Protein AF-A0AAV4JWG2-F1 (afdb_monomer)

Structure (mmCIF, N/CA/C/O backbone):
data_AF-A0AAV4JWG2-F1
#
_entry.id   AF-A0AAV4JWG2-F1
#
loop_
_atom_site.group_PDB
_atom_site.id
_atom_site.type_symbol
_atom_site.label_atom_id
_atom_site.label_alt_id
_atom_site.label_comp_id
_atom_site.label_asym_id
_atom_site.label_entity_id
_atom_site.label_seq_id
_atom_site.pdbx_PDB_ins_code
_atom_site.Cartn_x
_atom_site.Cartn_y
_atom_site.Cartn_z
_atom_site.occupancy
_atom_site.B_iso_or_equiv
_atom_site.auth_seq_id
_atom_site.auth_comp_id
_atom_site.auth_asym_id
_atom_site.auth_atom_id
_atom_site.pdbx_PDB_model_num
ATOM 1 N N . MET A 1 1 ? 23.195 -51.909 -29.582 1.00 34.22 1 MET A N 1
ATOM 2 C CA . MET A 1 1 ? 24.003 -50.667 -29.510 1.00 34.22 1 MET A CA 1
ATOM 3 C C . MET A 1 1 ? 23.540 -49.788 -30.660 1.00 34.22 1 MET A C 1
ATOM 5 O O . MET A 1 1 ? 23.553 -50.302 -31.762 1.00 34.22 1 MET A O 1
ATOM 9 N N . LEU A 1 2 ? 23.031 -48.562 -30.545 1.00 32.06 2 LEU A N 1
ATOM 10 C CA . LEU A 1 2 ? 22.889 -47.537 -29.497 1.00 32.06 2 LEU A CA 1
ATOM 11 C C . LEU A 1 2 ? 21.559 -46.805 -29.818 1.00 32.06 2 LEU A C 1
ATOM 13 O O . LEU A 1 2 ? 21.321 -46.490 -30.976 1.00 32.06 2 LEU A O 1
ATOM 17 N N . LEU A 1 3 ? 20.553 -46.784 -28.939 1.00 32.25 3 LEU A N 1
ATOM 18 C CA . LEU A 1 3 ? 20.173 -45.657 -28.063 1.00 32.25 3 LEU A CA 1
ATOM 19 C C . LEU A 1 3 ? 20.508 -44.247 -28.593 1.00 32.25 3 LEU A C 1
ATOM 21 O O . LEU A 1 3 ? 21.671 -43.867 -28.657 1.00 32.25 3 LEU A O 1
ATOM 25 N N . GLY A 1 4 ? 19.462 -43.459 -28.867 1.00 28.53 4 GLY A N 1
ATOM 26 C CA . GLY A 1 4 ? 19.529 -42.030 -29.183 1.00 28.53 4 GLY A CA 1
ATOM 27 C C . GLY A 1 4 ? 18.161 -41.370 -29.001 1.00 28.53 4 GLY A C 1
ATOM 28 O O . GLY A 1 4 ? 17.329 -41.370 -29.897 1.00 28.53 4 GLY A O 1
ATOM 29 N N . SER A 1 5 ? 17.936 -40.880 -27.789 1.00 30.58 5 SER A N 1
ATOM 30 C CA . SER A 1 5 ? 16.745 -40.240 -27.228 1.00 30.58 5 SER A CA 1
ATOM 31 C C . SER A 1 5 ? 16.234 -39.017 -28.002 1.00 30.58 5 SER A C 1
ATOM 33 O O . SER A 1 5 ? 16.961 -38.036 -28.155 1.00 30.58 5 SER A O 1
ATOM 35 N N 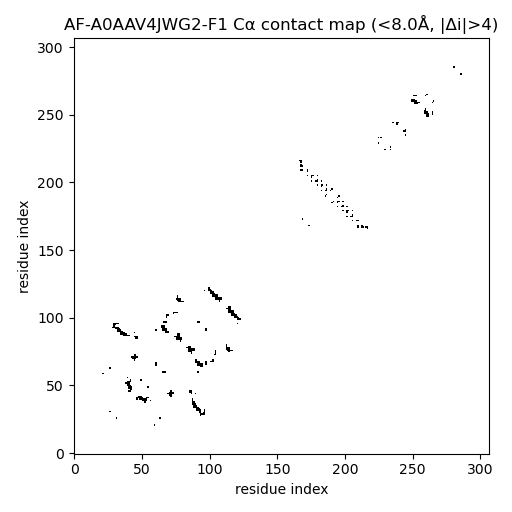. GLY A 1 6 ? 14.948 -39.024 -28.370 1.00 31.77 6 GLY A N 1
ATOM 36 C CA . GLY A 1 6 ? 14.203 -37.807 -28.693 1.00 31.77 6 GLY A CA 1
ATOM 37 C C . GLY A 1 6 ? 13.960 -36.994 -27.422 1.00 31.77 6 GLY A C 1
ATOM 38 O O . GLY A 1 6 ? 13.278 -37.454 -26.508 1.00 31.77 6 GLY A O 1
ATOM 39 N N . ALA A 1 7 ? 14.562 -35.810 -27.341 1.00 32.31 7 ALA A N 1
ATOM 40 C CA . ALA A 1 7 ? 14.311 -34.865 -26.262 1.00 32.31 7 ALA A CA 1
ATOM 41 C C . ALA A 1 7 ? 12.882 -34.300 -26.389 1.00 32.31 7 ALA A C 1
ATOM 43 O O . ALA A 1 7 ? 12.509 -33.865 -27.481 1.00 32.31 7 ALA A O 1
ATOM 44 N N . PRO A 1 8 ? 12.072 -34.277 -25.317 1.00 34.94 8 PRO A N 1
ATOM 45 C CA . PRO A 1 8 ? 10.790 -33.593 -25.352 1.00 34.94 8 PRO A CA 1
ATOM 46 C C . PRO A 1 8 ? 11.002 -32.074 -25.403 1.00 34.94 8 PRO A C 1
ATOM 48 O O . PRO A 1 8 ? 11.888 -31.519 -24.749 1.00 34.94 8 PRO A O 1
ATOM 51 N N . SER A 1 9 ? 10.160 -31.418 -26.199 1.00 34.81 9 SER A N 1
ATOM 52 C CA . SER A 1 9 ? 10.030 -29.966 -26.334 1.00 34.81 9 SER A CA 1
ATOM 53 C C . SER A 1 9 ? 9.951 -29.259 -24.972 1.00 34.81 9 SER A C 1
ATOM 55 O O . SER A 1 9 ? 9.323 -29.802 -24.057 1.00 34.81 9 SER A O 1
ATOM 57 N N . PRO A 1 10 ? 10.510 -28.041 -24.816 1.00 35.03 10 PRO A N 1
ATOM 58 C CA . PRO A 1 10 ? 10.518 -27.350 -23.536 1.00 35.03 10 PRO A CA 1
ATOM 59 C C . PRO A 1 10 ? 9.085 -27.049 -23.106 1.00 35.03 10 PRO A C 1
ATOM 61 O O . PRO A 1 10 ? 8.374 -26.272 -23.739 1.00 35.03 10 PRO A O 1
ATOM 64 N N . THR A 1 11 ? 8.676 -27.684 -22.016 1.00 34.44 11 THR A N 1
ATOM 65 C CA . THR A 1 11 ? 7.447 -27.403 -21.286 1.00 34.44 11 THR A CA 1
ATOM 66 C C . THR A 1 11 ? 7.386 -25.903 -21.004 1.00 34.44 11 THR A C 1
ATOM 68 O O . THR A 1 11 ? 8.255 -25.370 -20.308 1.00 34.44 11 THR A O 1
ATOM 71 N N . GLN A 1 12 ? 6.374 -25.217 -21.545 1.00 32.97 12 GLN A N 1
ATOM 72 C CA . GLN A 1 12 ? 5.994 -23.888 -21.080 1.00 32.97 12 GLN A CA 1
ATOM 73 C C . GLN A 1 12 ? 5.834 -23.979 -19.562 1.00 32.97 12 GLN A C 1
ATOM 75 O O . GLN A 1 12 ? 4.949 -24.664 -19.050 1.00 32.97 12 GLN A O 1
ATOM 80 N N . ARG A 1 13 ? 6.736 -23.327 -18.825 1.00 30.39 13 ARG A N 1
ATOM 81 C CA . ARG A 1 13 ? 6.524 -23.056 -17.408 1.00 30.39 13 ARG A CA 1
ATOM 82 C C . ARG A 1 13 ? 5.329 -22.116 -17.331 1.00 30.39 13 ARG A C 1
ATOM 84 O O . ARG A 1 13 ? 5.497 -20.906 -17.427 1.00 30.39 13 ARG A O 1
ATOM 91 N N . VAL A 1 14 ? 4.137 -22.681 -17.170 1.00 37.72 14 VAL A N 1
ATOM 92 C CA . VAL A 1 14 ? 2.979 -21.949 -16.668 1.00 37.72 14 VAL A CA 1
ATOM 93 C C . VAL A 1 14 ? 3.373 -21.520 -15.260 1.00 37.72 14 VAL A C 1
ATOM 95 O O . VAL A 1 14 ? 3.392 -22.327 -14.328 1.00 37.72 14 VAL A O 1
ATOM 98 N N . ALA A 1 15 ? 3.818 -20.270 -15.118 1.00 34.72 15 ALA A N 1
ATOM 99 C CA . ALA A 1 15 ? 3.872 -19.638 -13.814 1.00 34.72 15 ALA A CA 1
ATOM 100 C C . ALA A 1 15 ? 2.472 -19.798 -13.217 1.00 34.72 15 ALA A C 1
ATOM 102 O O . ALA A 1 15 ? 1.488 -19.509 -13.891 1.00 34.72 15 ALA A O 1
ATOM 103 N N . ALA A 1 16 ? 2.375 -20.345 -12.006 1.00 38.12 16 ALA A N 1
ATOM 104 C CA . ALA A 1 16 ? 1.096 -20.480 -11.329 1.00 38.12 16 ALA A CA 1
ATOM 105 C C . ALA A 1 16 ? 0.425 -19.098 -11.306 1.00 38.12 16 ALA A C 1
ATOM 107 O O . ALA A 1 16 ? 0.918 -18.197 -10.624 1.00 38.12 16 ALA A O 1
ATOM 108 N N . ASN A 1 17 ? -0.640 -18.926 -12.099 1.00 46.31 17 ASN A N 1
ATOM 109 C CA . ASN A 1 17 ? -1.412 -17.692 -12.162 1.00 46.31 17 ASN A CA 1
ATOM 110 C C . ASN A 1 17 ? -1.973 -17.445 -10.764 1.00 46.31 17 ASN A C 1
ATOM 112 O O . ASN A 1 17 ? -2.885 -18.131 -10.304 1.00 46.31 17 ASN A O 1
ATOM 116 N N . LYS A 1 18 ? -1.356 -16.511 -10.044 1.00 52.94 18 LYS A N 1
ATOM 117 C CA . LYS A 1 18 ? -1.827 -16.089 -8.734 1.00 52.94 18 LYS A CA 1
ATOM 118 C C . LYS A 1 18 ? -3.102 -15.287 -8.976 1.00 52.94 18 LYS A C 1
ATOM 120 O O . LYS A 1 18 ? -3.047 -14.270 -9.657 1.00 52.94 18 LYS A O 1
ATOM 125 N N . GLN A 1 19 ? -4.226 -15.773 -8.457 1.00 56.72 19 GLN A N 1
ATOM 126 C CA . GLN A 1 19 ? -5.528 -15.133 -8.631 1.00 56.72 19 GLN A CA 1
ATOM 127 C C . GLN A 1 19 ? -5.474 -13.677 -8.147 1.00 56.72 19 GLN A C 1
ATOM 129 O O . GLN A 1 19 ? -4.963 -13.406 -7.051 1.00 56.72 19 GLN A O 1
ATOM 134 N N . LEU A 1 20 ? -5.961 -12.747 -8.970 1.00 60.62 20 LEU A N 1
ATOM 135 C CA . LEU A 1 20 ? -6.043 -11.342 -8.597 1.00 60.62 20 LEU A CA 1
ATOM 136 C C . LEU A 1 20 ? -7.086 -11.216 -7.476 1.00 60.62 20 LEU A C 1
ATOM 138 O O . LEU A 1 20 ? -8.222 -11.653 -7.598 1.00 60.62 20 LEU A O 1
ATOM 142 N N . SER A 1 21 ? -6.696 -10.673 -6.323 1.00 70.50 21 SER A N 1
ATOM 143 C CA . SER A 1 21 ? -7.613 -10.473 -5.188 1.00 70.50 21 SER A CA 1
ATOM 144 C C . SER A 1 21 ? -8.232 -9.073 -5.237 1.00 70.50 21 SER A C 1
ATOM 146 O O . SER A 1 21 ? -8.167 -8.340 -4.254 1.00 70.50 21 SER A O 1
ATOM 148 N N . LEU A 1 22 ? -8.785 -8.683 -6.392 1.00 68.00 22 LEU A N 1
ATOM 149 C CA . LEU A 1 22 ? -9.304 -7.325 -6.627 1.00 68.00 22 LEU A CA 1
ATOM 150 C C . LEU A 1 22 ? -10.459 -6.980 -5.673 1.00 68.00 22 LEU A C 1
ATOM 152 O O . LEU A 1 22 ? -10.519 -5.875 -5.145 1.00 68.00 22 LEU A O 1
ATOM 156 N N . ASN A 1 23 ? -11.281 -7.976 -5.329 1.00 70.06 23 ASN A N 1
ATOM 157 C CA . ASN A 1 23 ? -12.404 -7.851 -4.391 1.00 70.06 23 ASN A CA 1
ATOM 158 C C . ASN A 1 23 ? -11.993 -7.594 -2.928 1.00 70.06 23 ASN A C 1
ATOM 160 O O . ASN A 1 23 ? -12.852 -7.384 -2.077 1.00 70.06 23 ASN A O 1
ATOM 164 N N . ALA A 1 24 ? -10.699 -7.663 -2.599 1.00 69.00 24 ALA A N 1
ATOM 165 C CA . ALA A 1 24 ? -10.201 -7.359 -1.256 1.00 69.00 24 ALA A CA 1
ATOM 166 C C . ALA A 1 24 ? -9.873 -5.866 -1.062 1.00 69.00 24 ALA A C 1
ATOM 168 O O . ALA A 1 24 ? -9.492 -5.467 0.041 1.00 69.00 24 ALA A O 1
ATOM 169 N N . ILE A 1 25 ? -9.964 -5.062 -2.125 1.00 75.62 25 ILE A N 1
ATOM 170 C CA . ILE A 1 25 ? -9.682 -3.629 -2.095 1.00 75.62 25 ILE A CA 1
ATOM 171 C C . ILE A 1 25 ? -10.994 -2.899 -1.801 1.00 75.62 25 ILE A C 1
ATOM 173 O O . ILE A 1 25 ? -11.934 -2.981 -2.580 1.00 75.62 25 ILE A O 1
ATOM 177 N N . ASP A 1 26 ? -11.048 -2.197 -0.670 1.00 79.25 26 ASP A N 1
ATOM 178 C CA . ASP A 1 26 ? -12.162 -1.308 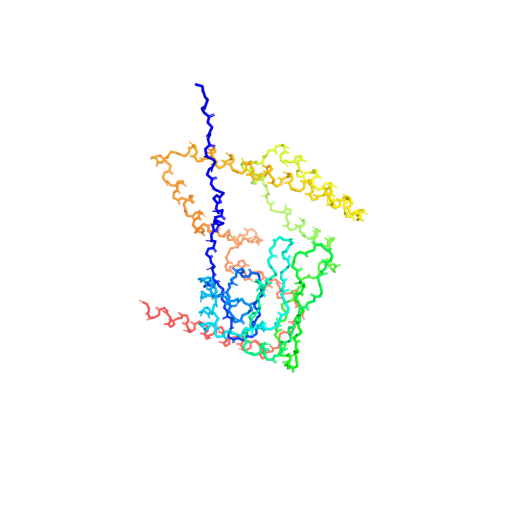-0.330 1.00 79.25 26 ASP A CA 1
ATOM 179 C C . ASP A 1 26 ? -11.946 0.034 -1.042 1.00 79.25 26 ASP A C 1
ATOM 181 O O . ASP A 1 26 ? -11.001 0.767 -0.722 1.00 79.25 26 ASP A O 1
ATOM 185 N N . ILE A 1 27 ? -12.753 0.306 -2.068 1.00 80.25 27 ILE A N 1
ATOM 186 C CA . ILE A 1 27 ? -12.579 1.450 -2.967 1.00 80.25 27 ILE A CA 1
ATOM 187 C C . ILE A 1 27 ? -13.600 2.524 -2.587 1.00 80.25 27 ILE A C 1
ATOM 189 O O . ILE A 1 27 ? -14.801 2.273 -2.658 1.00 80.25 27 ILE A O 1
ATOM 193 N N . PRO A 1 28 ? -13.155 3.720 -2.166 1.00 82.25 28 PRO A N 1
ATOM 194 C CA . PRO A 1 28 ? -14.066 4.811 -1.863 1.00 82.25 28 PRO A CA 1
ATOM 195 C C . PRO A 1 28 ? -14.668 5.393 -3.147 1.00 82.25 28 PRO A C 1
ATOM 197 O O . PRO A 1 28 ? -14.003 5.441 -4.179 1.00 82.25 28 PRO A O 1
ATOM 200 N N . ASP A 1 29 ? -15.881 5.943 -3.047 1.00 77.69 29 ASP A N 1
ATOM 201 C CA . ASP A 1 29 ? -16.610 6.529 -4.186 1.00 77.69 29 ASP A CA 1
ATOM 202 C C . ASP A 1 29 ? -15.878 7.710 -4.866 1.00 77.69 29 ASP A C 1
ATOM 204 O O . ASP A 1 29 ? -16.176 8.053 -6.007 1.00 77.69 29 ASP A O 1
ATOM 208 N N . THR A 1 30 ? -14.948 8.377 -4.165 1.00 84.12 30 THR A N 1
ATOM 209 C CA . THR A 1 30 ? -14.177 9.537 -4.661 1.00 84.12 30 THR A CA 1
ATOM 210 C C . THR A 1 30 ? -12.765 9.568 -4.074 1.00 84.12 30 THR A C 1
ATOM 212 O O . THR A 1 30 ? -12.503 8.983 -3.016 1.00 84.12 30 THR A O 1
ATOM 215 N N . GLY A 1 31 ? -11.848 10.287 -4.728 1.00 85.81 31 GLY A N 1
ATOM 216 C CA . GLY A 1 31 ? -10.491 10.510 -4.231 1.00 85.81 31 GLY A CA 1
ATOM 217 C C . GLY A 1 31 ? -9.573 9.284 -4.268 1.00 85.81 31 GLY A C 1
ATOM 218 O O . GLY A 1 31 ? -8.621 9.229 -3.482 1.00 85.81 31 GLY A O 1
ATOM 219 N N . CYS A 1 32 ? -9.846 8.299 -5.131 1.00 89.81 32 CYS A N 1
ATOM 220 C CA . CYS A 1 32 ? -9.050 7.076 -5.231 1.00 89.81 32 CYS A CA 1
ATOM 221 C C . CYS A 1 32 ? -8.153 7.069 -6.476 1.00 89.81 32 CYS A C 1
ATOM 223 O O . CYS A 1 32 ? -8.575 7.437 -7.571 1.00 89.81 32 CYS A O 1
ATOM 225 N N . LEU A 1 33 ? -6.921 6.591 -6.299 1.00 91.69 33 LEU A N 1
ATOM 226 C CA . LEU A 1 33 ? -5.960 6.322 -7.364 1.00 91.69 33 LEU A CA 1
ATOM 227 C C . LEU A 1 33 ? -5.323 4.954 -7.101 1.00 91.69 33 LEU A C 1
ATOM 229 O O . LEU A 1 33 ? -4.717 4.744 -6.047 1.00 91.69 33 LEU A O 1
ATOM 233 N N . ILE A 1 34 ? -5.454 4.038 -8.055 1.00 92.56 34 ILE A N 1
ATOM 234 C CA . ILE A 1 34 ? -4.965 2.662 -7.973 1.00 92.56 34 ILE A CA 1
ATOM 235 C C . ILE A 1 34 ? -3.942 2.455 -9.081 1.00 92.56 34 ILE A C 1
ATOM 237 O O . ILE A 1 34 ? -4.265 2.567 -10.257 1.00 92.56 34 ILE A O 1
ATOM 241 N N . LEU A 1 35 ? -2.705 2.149 -8.699 1.00 92.94 35 LEU A N 1
ATOM 242 C CA . LEU A 1 35 ? -1.580 1.986 -9.617 1.00 92.94 35 LEU A CA 1
ATOM 243 C C . LEU A 1 35 ? -0.895 0.655 -9.345 1.00 92.94 35 LEU A C 1
ATOM 245 O O . LEU A 1 35 ? -0.690 0.290 -8.182 1.00 92.94 35 LEU A O 1
ATOM 249 N N . GLY A 1 36 ? -0.474 -0.033 -10.398 1.00 90.69 36 GLY A N 1
ATOM 250 C CA . GLY A 1 36 ? 0.299 -1.250 -10.228 1.00 90.69 36 GLY A CA 1
ATOM 251 C C . GLY A 1 36 ? 0.662 -1.936 -11.529 1.00 90.69 36 GLY A C 1
ATOM 252 O O . GLY A 1 36 ? 0.232 -1.543 -12.608 1.00 90.69 36 GLY A O 1
ATOM 253 N N . ASP A 1 37 ? 1.448 -2.992 -11.381 1.00 89.88 37 ASP A N 1
ATOM 254 C CA . ASP A 1 37 ? 1.722 -3.952 -12.438 1.00 89.88 37 ASP A CA 1
ATOM 255 C C . ASP A 1 37 ? 0.662 -5.062 -12.373 1.00 89.88 37 ASP A C 1
ATOM 257 O O . ASP A 1 37 ? 0.677 -5.915 -11.474 1.00 89.88 37 ASP A O 1
ATOM 261 N N . PHE A 1 38 ? -0.290 -5.020 -13.304 1.00 88.94 38 PHE A N 1
ATOM 262 C CA . PHE A 1 38 ? -1.417 -5.948 -13.344 1.00 88.94 38 PHE A CA 1
ATOM 263 C C . PHE A 1 38 ? -1.100 -7.204 -14.150 1.00 88.94 38 PHE A C 1
ATOM 265 O O . PHE A 1 38 ? -1.764 -8.219 -13.931 1.00 88.94 38 PHE A O 1
ATOM 272 N N . ASN A 1 39 ? -0.071 -7.178 -15.012 1.00 90.50 39 ASN A N 1
ATOM 273 C CA . ASN A 1 39 ? 0.275 -8.272 -15.929 1.00 90.50 39 ASN A CA 1
ATOM 274 C C . ASN A 1 39 ? -0.977 -8.888 -16.598 1.00 90.50 39 ASN A C 1
ATOM 276 O O . ASN A 1 39 ? -1.185 -10.103 -16.533 1.00 90.50 39 ASN A O 1
ATOM 280 N N . SER A 1 40 ? -1.839 -8.030 -17.146 1.00 89.75 40 SER A N 1
ATOM 281 C CA . SER A 1 40 ? -3.097 -8.374 -17.819 1.00 89.75 40 SER A CA 1
ATOM 282 C C . SER A 1 40 ? -3.119 -7.784 -19.224 1.00 89.75 40 SER A C 1
ATOM 284 O O . SER A 1 40 ? -2.567 -6.703 -19.448 1.00 89.75 40 SER A O 1
ATOM 286 N N . HIS A 1 41 ? -3.752 -8.473 -20.171 1.00 89.81 41 HIS A N 1
ATOM 287 C CA . HIS A 1 41 ? -3.767 -8.066 -21.573 1.00 89.81 41 HIS A CA 1
ATOM 288 C C . HIS A 1 41 ? -5.175 -7.637 -21.979 1.00 89.81 41 HIS A C 1
ATOM 290 O O . HIS A 1 41 ? -6.118 -8.419 -21.885 1.00 89.81 41 HIS A O 1
ATOM 296 N N . SER A 1 42 ? -5.308 -6.399 -22.444 1.00 88.31 42 SER A N 1
ATOM 297 C CA . SER A 1 42 ? -6.504 -5.918 -23.124 1.00 88.31 42 SER A CA 1
ATOM 298 C C . SER A 1 42 ? -6.137 -4.876 -24.174 1.00 88.31 42 SER A C 1
ATOM 300 O O . SER A 1 42 ? -5.158 -4.135 -24.039 1.00 88.31 42 SER A O 1
ATOM 302 N N . GLN A 1 43 ? -6.981 -4.797 -25.195 1.00 88.56 43 GLN A N 1
ATOM 303 C CA . GLN A 1 43 ? -6.957 -3.759 -26.216 1.00 88.56 43 GLN A CA 1
ATOM 304 C C . GLN A 1 43 ? -7.147 -2.364 -25.608 1.00 88.56 43 GLN A C 1
ATOM 306 O O . GLN A 1 43 ? -6.554 -1.407 -26.098 1.00 88.56 43 GLN A O 1
ATOM 311 N N . SER A 1 44 ? -7.872 -2.256 -24.488 1.00 84.19 44 SER A N 1
ATOM 312 C CA . SER A 1 44 ? -8.115 -0.996 -23.771 1.00 84.19 44 SER A CA 1
ATOM 313 C C . SER A 1 44 ? -6.841 -0.291 -23.290 1.00 84.19 44 SER A C 1
ATOM 315 O O . SER A 1 44 ? -6.856 0.916 -23.075 1.00 84.19 44 SER A O 1
ATOM 317 N N . TRP A 1 45 ? -5.731 -1.016 -23.130 1.00 88.44 45 TRP A N 1
ATOM 318 C CA . TRP A 1 45 ? -4.438 -0.452 -22.728 1.00 88.44 45 TRP A CA 1
ATOM 319 C C . TRP A 1 45 ? -3.278 -0.908 -23.625 1.00 88.44 45 TRP A C 1
ATOM 321 O O . TRP A 1 45 ? -2.132 -0.935 -23.177 1.00 88.44 45 TRP A O 1
ATOM 331 N N . GLY A 1 46 ? -3.562 -1.247 -24.889 1.00 82.19 46 GLY A N 1
ATOM 332 C CA . GLY A 1 46 ? -2.538 -1.358 -25.938 1.00 82.19 46 GLY A CA 1
ATOM 333 C C . GLY A 1 46 ? -2.062 -2.771 -26.302 1.00 82.19 46 GLY A C 1
ATOM 334 O O . GLY A 1 46 ? -1.048 -2.901 -26.981 1.00 82.19 46 GLY A O 1
ATOM 335 N N . TYR A 1 47 ? -2.757 -3.838 -25.887 1.00 86.31 47 TYR A N 1
ATOM 336 C CA . TYR A 1 47 ? -2.465 -5.200 -26.373 1.00 86.31 47 TYR A CA 1
ATOM 337 C C . TYR A 1 47 ? -3.287 -5.558 -27.618 1.00 86.31 47 TYR A C 1
ATOM 339 O O . TYR A 1 47 ? -4.421 -5.119 -27.765 1.00 86.31 47 TYR A O 1
ATOM 347 N N . ASP A 1 48 ? -2.751 -6.425 -28.482 1.00 84.31 48 ASP A N 1
ATOM 348 C CA . ASP A 1 48 ? -3.457 -6.897 -29.687 1.00 84.31 48 ASP A CA 1
ATOM 349 C C . ASP A 1 48 ? -4.704 -7.741 -29.347 1.00 84.31 48 ASP A C 1
ATOM 351 O O . ASP A 1 48 ? -5.729 -7.672 -30.032 1.00 84.31 48 ASP A O 1
ATOM 355 N N . GLU A 1 49 ? -4.616 -8.536 -28.276 1.00 84.31 49 GLU A N 1
ATOM 356 C CA . GLU A 1 49 ? -5.632 -9.499 -27.848 1.00 84.31 49 GLU A CA 1
ATOM 357 C C . GLU A 1 49 ? -5.917 -9.380 -26.346 1.00 84.31 49 GLU A C 1
ATOM 359 O O . GLU A 1 49 ? -5.032 -9.060 -25.548 1.00 84.31 49 GLU A O 1
ATOM 364 N N . MET A 1 50 ? -7.160 -9.680 -25.964 1.00 89.00 50 MET A N 1
ATOM 365 C CA . MET A 1 50 ? -7.589 -9.756 -24.570 1.00 89.00 50 MET A CA 1
ATOM 366 C C . MET A 1 50 ? -7.300 -11.143 -23.986 1.00 89.00 50 MET A C 1
ATOM 368 O O . MET A 1 50 ? -7.626 -12.161 -24.601 1.00 89.00 50 MET A O 1
ATOM 372 N N . ASP A 1 51 ? -6.733 -11.190 -22.780 1.00 85.44 51 ASP A N 1
ATOM 373 C CA . ASP A 1 51 ? -6.606 -12.421 -21.999 1.00 85.44 51 ASP A CA 1
ATOM 374 C C . ASP A 1 51 ? -7.637 -12.479 -20.858 1.00 85.44 51 ASP A C 1
ATOM 376 O O . ASP A 1 51 ? -8.282 -11.490 -20.517 1.00 85.44 51 ASP A O 1
ATOM 380 N N . HIS A 1 52 ? -7.794 -13.649 -20.230 1.00 87.12 52 HIS A N 1
ATOM 381 C CA . HIS A 1 52 ? -8.735 -13.823 -19.112 1.00 87.12 52 HIS A CA 1
ATOM 382 C C . HIS A 1 52 ? -8.464 -12.841 -17.957 1.00 87.12 52 HIS A C 1
ATOM 384 O O . HIS A 1 52 ? -9.376 -12.452 -17.233 1.00 87.12 52 HIS A O 1
ATOM 390 N N . ARG A 1 53 ? -7.200 -12.456 -17.733 1.00 85.38 53 ARG A N 1
ATOM 391 C CA . ARG A 1 53 ? -6.857 -11.492 -16.677 1.00 85.38 53 ARG A CA 1
ATOM 392 C C . ARG A 1 53 ? -7.278 -10.079 -17.061 1.00 85.38 53 ARG A C 1
ATOM 394 O O . ARG A 1 53 ? -7.704 -9.339 -16.185 1.00 85.38 53 ARG A O 1
ATOM 401 N N . GLY A 1 54 ? -7.162 -9.710 -18.331 1.00 87.50 54 GLY A N 1
ATOM 402 C CA . GLY A 1 54 ? -7.679 -8.461 -18.870 1.00 87.50 54 GLY A CA 1
ATOM 403 C C . GLY A 1 54 ? -9.185 -8.374 -18.715 1.00 87.50 54 GLY A C 1
ATOM 404 O O . GLY A 1 54 ? -9.660 -7.389 -18.168 1.00 87.50 54 GLY A O 1
ATOM 405 N N . GLU A 1 55 ? -9.908 -9.439 -19.064 1.00 87.06 55 GLU A N 1
ATOM 406 C CA . GLU A 1 55 ? -11.361 -9.517 -18.863 1.00 87.06 55 GLU A CA 1
ATOM 407 C C . GLU A 1 55 ? -11.748 -9.350 -17.378 1.00 87.06 55 GLU A C 1
ATOM 409 O O . GLU A 1 55 ? -12.664 -8.600 -17.048 1.00 87.06 55 GLU A O 1
ATOM 414 N N . GLU A 1 56 ? -11.027 -9.998 -16.454 1.00 89.62 56 GLU A N 1
ATOM 415 C CA . GLU A 1 56 ? -11.252 -9.843 -15.006 1.00 89.62 56 GLU A CA 1
ATOM 416 C C . GLU A 1 56 ? -11.008 -8.398 -14.533 1.00 89.62 56 GLU A C 1
ATOM 418 O O . GLU A 1 56 ? -11.775 -7.868 -13.727 1.00 89.62 56 GLU A O 1
ATOM 423 N N . VAL A 1 57 ? -9.960 -7.746 -15.048 1.00 88.94 57 VAL A N 1
ATOM 424 C CA . VAL A 1 57 ? -9.613 -6.357 -14.710 1.00 88.94 57 VAL A CA 1
ATOM 425 C C . VAL A 1 57 ? -10.609 -5.359 -15.308 1.00 88.94 57 VAL A C 1
ATOM 427 O O . VAL A 1 57 ? -10.981 -4.414 -14.615 1.00 88.94 57 VAL A O 1
ATOM 430 N N . GLU A 1 58 ? -11.084 -5.565 -16.538 1.00 86.94 58 GLU A N 1
ATOM 431 C CA . GLU A 1 58 ? -12.109 -4.712 -17.159 1.00 86.94 58 GLU A CA 1
ATOM 432 C C . GLU A 1 58 ? -13.455 -4.819 -16.445 1.00 86.94 58 GLU A C 1
ATOM 434 O O . GLU A 1 58 ? -14.074 -3.800 -16.138 1.00 86.94 58 GLU A O 1
ATOM 439 N N . ASN A 1 59 ? -13.885 -6.037 -16.105 1.00 85.31 59 ASN A N 1
ATOM 440 C CA . ASN A 1 59 ? -15.102 -6.230 -15.319 1.00 85.31 59 ASN A CA 1
ATOM 441 C C . ASN A 1 59 ? -14.983 -5.552 -13.947 1.00 85.31 59 ASN A C 1
ATOM 443 O O . ASN A 1 59 ? -15.885 -4.823 -13.540 1.00 85.31 59 ASN A O 1
ATOM 447 N N . TRP A 1 60 ? -13.841 -5.704 -13.266 1.00 88.44 60 TRP A N 1
ATOM 448 C CA . TRP A 1 60 ? -13.586 -5.022 -11.994 1.00 88.44 60 TRP A CA 1
ATOM 449 C C . TRP A 1 60 ? -13.585 -3.493 -12.130 1.00 88.44 60 TRP A C 1
ATOM 451 O O . TRP A 1 60 ? -14.143 -2.805 -11.274 1.00 88.44 60 TRP A O 1
ATOM 461 N N . GLN A 1 61 ? -13.010 -2.950 -13.207 1.00 87.75 61 GLN A N 1
ATOM 462 C CA . GLN A 1 61 ? -13.060 -1.519 -13.506 1.00 87.75 61 GLN A CA 1
ATOM 463 C C . GLN A 1 61 ? -14.513 -1.030 -13.615 1.00 87.75 61 GLN A C 1
ATOM 465 O O . GLN A 1 61 ? -14.856 -0.005 -13.021 1.00 87.75 61 GLN A O 1
ATOM 470 N N . ILE A 1 62 ? -15.358 -1.752 -14.357 1.00 83.44 62 ILE A N 1
ATOM 471 C CA . ILE A 1 62 ? -16.770 -1.405 -14.567 1.00 83.44 62 ILE A CA 1
ATOM 472 C C . ILE A 1 62 ? -17.550 -1.498 -13.251 1.00 83.44 62 ILE A C 1
ATOM 474 O O . ILE A 1 62 ? -18.231 -0.543 -12.875 1.00 83.44 62 ILE A O 1
ATOM 478 N N . ASP A 1 63 ? -17.406 -2.608 -12.524 1.00 85.25 63 ASP A N 1
ATOM 479 C CA . ASP A 1 63 ? -18.121 -2.867 -11.270 1.00 85.25 63 ASP A CA 1
ATOM 480 C C . ASP A 1 63 ? -17.810 -1.821 -10.192 1.00 85.25 63 ASP A C 1
ATOM 482 O O . ASP A 1 63 ? -18.676 -1.468 -9.391 1.00 85.25 63 ASP A O 1
ATOM 486 N N . GLN A 1 64 ? -16.570 -1.325 -10.165 1.00 84.38 64 GLN A N 1
ATOM 487 C CA . GLN A 1 64 ? -16.101 -0.327 -9.200 1.00 84.38 64 GLN A CA 1
ATOM 488 C C . GLN A 1 64 ? -16.181 1.115 -9.728 1.00 84.38 64 GLN A C 1
ATOM 490 O O . GLN A 1 64 ? -15.737 2.040 -9.049 1.00 84.38 64 GLN A O 1
ATOM 495 N N . ASN A 1 65 ? -16.745 1.319 -10.925 1.00 87.06 65 ASN A N 1
ATOM 496 C CA . ASN A 1 65 ? -16.875 2.620 -11.588 1.00 87.06 65 ASN A CA 1
ATOM 497 C C . ASN A 1 65 ? -15.546 3.403 -11.677 1.00 87.06 65 ASN A C 1
ATOM 499 O O . ASN A 1 65 ? -15.478 4.612 -11.430 1.00 87.06 65 ASN A O 1
ATOM 503 N N . LEU A 1 66 ? -14.470 2.695 -12.019 1.00 90.50 66 LEU A N 1
ATOM 504 C CA . LEU A 1 66 ? -13.138 3.263 -12.181 1.00 90.50 66 LEU A CA 1
ATOM 505 C C . LEU A 1 66 ? -12.892 3.692 -13.629 1.00 90.50 66 LEU A C 1
ATOM 507 O O . LEU A 1 66 ? -13.339 3.058 -14.583 1.00 90.50 66 LEU A O 1
ATOM 511 N N . GLN A 1 67 ? -12.127 4.765 -13.793 1.00 92.44 67 GLN A N 1
ATOM 512 C CA . GLN A 1 67 ? -11.644 5.242 -15.0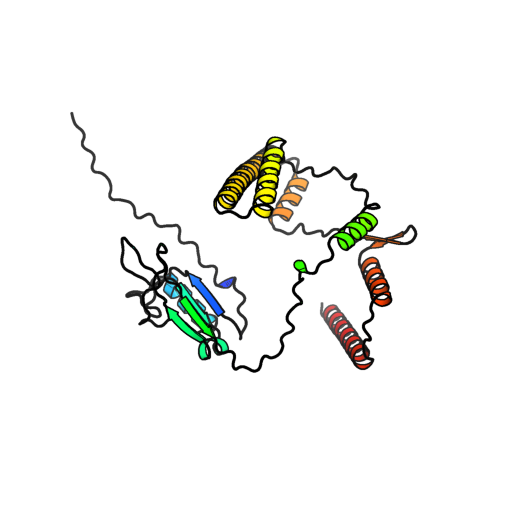81 1.00 92.44 67 GLN A CA 1
ATOM 513 C C . GLN A 1 67 ? -10.209 4.769 -15.298 1.00 92.44 67 GLN A C 1
ATOM 515 O O . GLN A 1 67 ? -9.356 4.936 -14.420 1.00 92.44 67 GLN A O 1
ATOM 520 N N . LEU A 1 68 ? -9.944 4.192 -16.467 1.00 92.56 68 LEU A N 1
ATOM 521 C CA . LEU A 1 68 ? -8.598 3.842 -16.906 1.00 92.56 68 LEU A CA 1
ATOM 522 C C . LEU A 1 68 ? -7.836 5.122 -17.286 1.00 92.56 68 LEU A C 1
ATOM 524 O O . LEU A 1 68 ? -8.340 5.948 -18.041 1.00 92.56 68 LEU A O 1
ATOM 528 N N . LEU A 1 69 ? -6.627 5.286 -16.748 1.00 92.06 69 LEU A N 1
ATOM 529 C CA . LEU A 1 69 ? -5.741 6.420 -17.049 1.00 92.06 69 LEU A CA 1
ATOM 530 C C . LEU A 1 69 ? -4.802 6.152 -18.227 1.00 92.06 69 LEU A C 1
ATOM 532 O O . LEU A 1 69 ? -4.156 7.077 -18.711 1.00 92.06 69 LEU A O 1
ATOM 536 N N . ASN A 1 70 ? -4.643 4.886 -18.603 1.00 91.62 70 ASN A N 1
ATOM 537 C CA . ASN A 1 70 ? -3.837 4.485 -19.745 1.00 91.62 70 ASN A CA 1
ATOM 538 C C . ASN A 1 70 ? -4.587 4.798 -21.044 1.00 91.62 70 ASN A C 1
ATOM 540 O O . ASN A 1 70 ? -5.794 4.577 -21.125 1.00 91.62 70 ASN A O 1
ATOM 544 N N . ASP A 1 71 ? -3.847 5.236 -22.053 1.00 84.88 71 ASP A N 1
ATOM 545 C CA . ASP A 1 71 ? -4.302 5.319 -23.434 1.00 84.88 71 ASP A CA 1
ATOM 546 C C . ASP A 1 71 ? -3.713 4.133 -24.226 1.00 84.88 71 ASP A C 1
ATOM 548 O O . ASP A 1 71 ? -2.545 3.785 -24.015 1.00 84.88 71 ASP A O 1
ATOM 552 N N . PRO A 1 72 ? -4.472 3.467 -25.113 1.00 81.25 72 PRO A N 1
ATOM 553 C CA . PRO A 1 72 ? -3.934 2.400 -25.959 1.00 81.25 72 PRO A CA 1
ATOM 554 C C . PRO A 1 72 ? -2.812 2.860 -26.905 1.00 81.25 72 PRO A C 1
ATOM 556 O O . PRO A 1 72 ? -2.034 2.021 -27.354 1.00 81.25 72 PRO A O 1
ATOM 559 N N . GLU A 1 73 ? -2.707 4.158 -27.202 1.00 80.94 73 GLU A N 1
ATOM 560 C CA . GLU A 1 73 ? -1.625 4.742 -28.007 1.00 80.94 73 GLU A CA 1
ATOM 561 C C . GLU A 1 73 ? -0.392 5.137 -27.172 1.00 80.94 73 GLU A C 1
ATOM 563 O O . GLU A 1 73 ? 0.606 5.619 -27.720 1.00 80.94 73 GLU A O 1
ATOM 568 N N . ASP A 1 74 ? -0.430 4.942 -25.848 1.00 82.62 74 ASP A N 1
ATOM 569 C CA . ASP A 1 74 ? 0.710 5.230 -24.984 1.00 82.62 74 ASP A CA 1
ATOM 570 C C . ASP A 1 74 ? 1.935 4.383 -25.351 1.00 82.62 74 ASP A C 1
ATOM 572 O O . ASP A 1 74 ? 1.850 3.224 -25.755 1.00 82.62 74 ASP A O 1
ATOM 576 N N . GLN A 1 75 ? 3.123 4.949 -25.129 1.00 84.06 75 GLN A N 1
ATOM 577 C CA . GLN A 1 75 ? 4.358 4.185 -25.267 1.00 84.06 75 GLN A CA 1
ATOM 578 C C . GLN A 1 75 ? 4.373 2.990 -24.300 1.00 84.06 75 GLN A C 1
ATOM 580 O O . GLN A 1 75 ? 4.082 3.131 -23.110 1.00 84.06 75 GLN A O 1
ATOM 585 N N . ASP A 1 76 ? 4.835 1.842 -24.797 1.00 86.12 76 ASP A N 1
ATOM 586 C CA . ASP A 1 76 ? 5.005 0.624 -24.006 1.00 86.12 76 ASP A CA 1
ATOM 587 C C . ASP A 1 76 ? 5.797 0.850 -22.714 1.00 86.12 76 ASP A C 1
ATOM 589 O O . ASP A 1 76 ? 6.950 1.301 -22.734 1.00 86.12 76 ASP A O 1
ATOM 593 N N . THR A 1 77 ? 5.196 0.485 -21.579 1.00 84.19 77 THR A N 1
ATOM 594 C CA . THR A 1 77 ? 5.763 0.706 -20.241 1.00 84.19 77 THR A CA 1
ATOM 595 C C . THR A 1 77 ? 6.806 -0.337 -19.856 1.00 84.19 77 THR A C 1
ATOM 597 O O . THR A 1 77 ? 7.599 -0.105 -18.947 1.00 84.19 77 THR A O 1
ATOM 600 N N . PHE A 1 78 ? 6.867 -1.462 -20.562 1.00 84.56 78 PHE A N 1
ATOM 601 C CA . PHE A 1 78 ? 7.818 -2.537 -20.333 1.00 84.56 78 PHE A CA 1
ATOM 602 C C . PHE A 1 78 ? 8.603 -2.865 -21.603 1.00 84.56 78 PHE A C 1
ATOM 604 O O . PHE A 1 78 ? 8.054 -3.113 -22.677 1.00 84.56 78 PHE A O 1
ATOM 611 N N . TYR A 1 79 ? 9.923 -2.911 -21.457 1.00 80.50 79 TYR A N 1
ATOM 612 C CA . TYR A 1 79 ? 10.871 -3.287 -22.487 1.00 80.50 79 TYR A CA 1
ATOM 613 C C . TYR A 1 79 ? 11.468 -4.660 -22.193 1.00 80.50 79 TYR A C 1
ATOM 615 O O . TYR A 1 79 ? 12.336 -4.822 -21.332 1.00 80.50 79 TYR A O 1
ATOM 623 N N . SER A 1 80 ? 11.060 -5.660 -22.972 1.00 72.38 80 SER A N 1
ATOM 624 C CA . SER A 1 80 ? 11.697 -6.968 -22.923 1.00 72.38 80 SER A CA 1
ATOM 625 C C . SER A 1 80 ? 12.919 -7.025 -23.836 1.00 72.38 80 SER A C 1
ATOM 627 O O . SER A 1 80 ? 12.816 -6.870 -25.045 1.00 72.38 80 SER A O 1
ATOM 629 N N . ARG A 1 81 ? 14.090 -7.374 -23.290 1.00 64.56 81 ARG A N 1
ATOM 630 C CA . ARG A 1 81 ? 15.311 -7.593 -24.099 1.00 64.56 81 ARG A CA 1
ATOM 631 C C . ARG A 1 81 ? 15.241 -8.823 -25.011 1.00 64.56 81 ARG A C 1
ATOM 633 O O . ARG A 1 81 ? 16.099 -8.988 -25.873 1.00 64.56 81 ARG A O 1
ATOM 640 N N . ARG A 1 82 ? 14.290 -9.728 -24.762 1.00 54.94 82 ARG A N 1
ATOM 641 C CA . ARG A 1 82 ? 14.145 -11.019 -25.457 1.00 54.94 82 ARG A CA 1
ATOM 642 C C . ARG A 1 82 ? 12.830 -11.131 -26.239 1.00 54.94 82 ARG A C 1
ATOM 644 O O . ARG A 1 82 ? 12.744 -11.975 -27.124 1.00 54.94 82 ARG A O 1
ATOM 651 N N . TRP A 1 83 ? 11.832 -10.315 -25.909 1.00 61.25 83 TRP A N 1
ATOM 652 C CA . TRP A 1 83 ? 10.469 -10.382 -26.445 1.00 61.25 83 TRP A CA 1
ATOM 653 C C . TRP A 1 83 ? 10.020 -9.021 -26.996 1.00 61.25 83 TRP A C 1
ATOM 655 O O . TRP A 1 83 ? 10.835 -8.113 -27.137 1.00 61.25 83 TRP A O 1
ATOM 665 N N . ARG A 1 84 ? 8.728 -8.890 -27.322 1.00 69.50 84 ARG A N 1
ATOM 666 C CA . ARG A 1 84 ? 8.102 -7.604 -27.664 1.00 69.50 84 ARG A CA 1
ATOM 667 C C . ARG A 1 84 ? 7.981 -6.707 -26.422 1.00 69.50 84 ARG A C 1
ATOM 669 O O . ARG A 1 84 ? 8.033 -7.193 -25.291 1.00 69.50 84 ARG A O 1
ATOM 676 N N . THR A 1 85 ? 7.878 -5.406 -26.654 1.00 77.75 85 THR A N 1
ATOM 677 C CA . THR A 1 85 ? 7.514 -4.395 -25.656 1.00 77.75 85 THR A CA 1
ATOM 678 C C . THR A 1 85 ? 6.024 -4.517 -25.299 1.00 77.75 85 THR A C 1
ATOM 680 O O . THR A 1 85 ? 5.266 -5.106 -26.070 1.00 77.75 85 THR A O 1
ATOM 683 N N . SER A 1 86 ? 5.626 -4.081 -24.100 1.00 83.94 86 SER A N 1
ATOM 684 C CA . SER A 1 86 ? 4.253 -4.257 -23.591 1.00 83.94 86 SER A CA 1
ATOM 685 C C . SER A 1 86 ? 3.864 -3.216 -22.531 1.00 83.94 86 SER A C 1
ATOM 687 O O . SER A 1 86 ? 4.722 -2.490 -22.030 1.00 83.94 86 SER A O 1
ATOM 689 N N . THR A 1 87 ? 2.590 -3.187 -22.125 1.00 85.88 87 THR A N 1
ATOM 690 C CA . THR A 1 87 ? 2.006 -2.209 -21.178 1.00 85.88 87 THR A CA 1
ATOM 691 C C . THR A 1 87 ? 1.358 -2.859 -19.937 1.00 85.88 87 THR A C 1
ATOM 693 O O . THR A 1 87 ? 0.159 -2.718 -19.699 1.00 85.88 87 THR A O 1
ATOM 696 N N . PRO A 1 88 ? 2.096 -3.626 -19.111 1.00 88.19 88 PRO A N 1
ATOM 697 C CA . PRO A 1 88 ? 1.505 -4.318 -17.958 1.00 88.19 88 PRO A CA 1
ATOM 698 C C . PRO A 1 88 ? 1.174 -3.379 -16.778 1.00 88.19 88 PRO A C 1
ATOM 700 O O . PRO A 1 88 ? 0.444 -3.765 -15.861 1.00 88.19 88 PRO A O 1
ATOM 703 N N . ASP A 1 89 ? 1.706 -2.152 -16.801 1.00 91.31 89 ASP A N 1
ATOM 704 C CA . ASP A 1 89 ? 1.565 -1.150 -15.748 1.00 91.31 89 ASP A CA 1
ATOM 705 C C . ASP A 1 89 ? 0.317 -0.275 -15.979 1.00 91.31 89 ASP A C 1
ATOM 707 O O . ASP A 1 89 ? 0.274 0.564 -16.891 1.00 91.31 89 ASP A O 1
ATOM 711 N N . LEU A 1 90 ? -0.700 -0.448 -15.130 1.00 92.88 90 LEU A N 1
ATOM 712 C CA . LEU A 1 90 ? -1.999 0.217 -15.260 1.00 92.88 90 LEU A CA 1
ATOM 713 C C . LEU A 1 90 ? -2.245 1.219 -14.132 1.00 92.88 90 LEU A C 1
ATOM 715 O O . LEU A 1 90 ? -1.847 1.012 -12.978 1.00 92.88 90 LEU A O 1
ATOM 719 N N . GLY A 1 91 ? -2.937 2.301 -14.482 1.00 93.12 91 GLY A N 1
ATOM 720 C CA . GLY A 1 91 ? -3.494 3.253 -13.535 1.00 93.12 91 GLY A CA 1
ATOM 721 C C . GLY A 1 91 ? -5.005 3.366 -13.684 1.00 93.12 91 GLY A C 1
ATOM 722 O O . GLY A 1 91 ? -5.501 3.598 -14.781 1.00 93.12 91 GLY A O 1
ATOM 723 N N . PHE A 1 92 ? -5.717 3.256 -12.569 1.00 93.38 92 PHE A N 1
ATOM 724 C CA . PHE A 1 92 ? -7.156 3.469 -12.469 1.00 93.38 92 PHE A CA 1
ATOM 725 C C . PHE A 1 92 ? -7.445 4.566 -11.451 1.00 93.38 92 PHE A C 1
ATOM 727 O O . PHE A 1 92 ? -6.749 4.683 -10.440 1.00 93.38 92 PHE A O 1
ATOM 734 N N . ALA A 1 93 ? -8.480 5.360 -11.684 1.00 92.38 93 ALA A N 1
ATOM 735 C CA . ALA A 1 93 ? -8.876 6.430 -10.780 1.00 92.38 93 ALA A CA 1
ATOM 736 C C . ALA A 1 93 ? -10.397 6.551 -10.690 1.00 92.38 93 ALA A C 1
ATOM 738 O O . ALA A 1 93 ? -11.113 6.205 -11.627 1.00 92.38 93 ALA A O 1
ATOM 739 N N . THR A 1 94 ? -10.894 7.085 -9.577 1.00 91.00 94 THR A N 1
ATOM 740 C CA . THR A 1 94 ? -12.278 7.573 -9.524 1.00 91.00 94 THR A CA 1
ATOM 741 C C . THR A 1 94 ? -12.440 8.772 -10.464 1.00 91.00 94 THR A C 1
ATOM 743 O O . THR A 1 94 ? -11.474 9.485 -10.746 1.00 91.00 94 THR A O 1
ATOM 746 N N . ASP A 1 95 ? -13.656 8.999 -10.965 1.00 88.56 95 ASP A N 1
ATOM 747 C CA . ASP A 1 95 ? -13.960 10.021 -11.984 1.00 88.56 95 ASP A CA 1
ATOM 748 C C . ASP A 1 95 ? -13.440 11.433 -11.631 1.00 88.56 95 ASP A C 1
ATOM 750 O O . ASP A 1 95 ? -12.926 12.149 -12.493 1.00 88.56 95 ASP A O 1
ATOM 754 N N . ASP A 1 96 ? -13.497 11.816 -10.353 1.00 86.00 96 ASP A N 1
ATOM 755 C CA . ASP A 1 96 ? -13.003 13.102 -9.848 1.00 86.00 96 ASP A CA 1
ATOM 756 C C . ASP A 1 96 ? -11.480 13.257 -9.983 1.00 86.00 96 ASP A C 1
ATOM 758 O O . ASP A 1 96 ? -10.986 14.332 -10.334 1.00 86.00 96 ASP A O 1
ATOM 762 N N . ILE A 1 97 ? -10.736 12.176 -9.745 1.00 90.31 97 ILE A N 1
ATOM 763 C CA . ILE A 1 97 ? -9.278 12.150 -9.869 1.00 90.31 97 ILE A CA 1
ATOM 764 C C . ILE A 1 97 ? -8.865 11.977 -11.330 1.00 90.31 97 ILE A C 1
ATOM 766 O O . ILE A 1 97 ? -7.940 12.651 -11.782 1.00 90.31 97 ILE A O 1
ATOM 770 N N . ALA A 1 98 ? -9.566 11.138 -12.093 1.00 88.94 98 ALA A N 1
ATOM 771 C CA . ALA A 1 98 ? -9.254 10.880 -13.495 1.00 88.94 98 ALA A CA 1
ATOM 772 C C . ALA A 1 98 ? -9.281 12.164 -14.335 1.00 88.94 98 ALA A C 1
ATOM 774 O O . ALA A 1 98 ? -8.331 12.456 -15.056 1.00 88.94 98 ALA A O 1
ATOM 775 N N . LYS A 1 99 ? -10.311 13.000 -14.151 1.00 88.31 99 LYS A N 1
ATOM 776 C CA . LYS A 1 99 ? -10.479 14.273 -14.877 1.00 88.31 99 LYS A CA 1
ATOM 777 C C . LYS A 1 99 ? -9.374 15.296 -14.637 1.00 88.31 99 LYS A C 1
ATOM 779 O O . LYS A 1 99 ? -9.201 16.201 -15.449 1.00 88.31 99 LYS A O 1
ATOM 784 N N . CYS A 1 100 ? -8.663 15.191 -13.518 1.00 87.12 100 CYS A N 1
ATOM 785 C CA . CYS A 1 100 ? -7.575 16.099 -13.170 1.00 87.12 100 CYS A CA 1
ATOM 786 C C . CYS A 1 100 ? -6.197 15.430 -13.216 1.00 87.12 100 CYS A C 1
ATOM 788 O O . CYS A 1 100 ? -5.219 16.041 -12.790 1.00 87.12 100 CYS A O 1
ATOM 790 N N . THR A 1 101 ? -6.098 14.205 -13.738 1.00 90.44 101 THR A N 1
ATOM 791 C CA . THR A 1 101 ? -4.839 13.463 -13.824 1.00 90.44 101 THR A CA 1
ATOM 792 C C . THR A 1 101 ? -4.364 13.374 -15.268 1.00 90.44 101 THR A C 1
ATOM 794 O O . THR A 1 101 ? -5.065 12.861 -16.130 1.00 90.44 101 THR A O 1
ATOM 797 N N . ALA A 1 102 ? -3.139 13.824 -15.525 1.00 89.75 102 ALA A N 1
ATOM 798 C CA . ALA A 1 102 ? -2.431 13.588 -16.777 1.00 89.75 102 ALA A CA 1
ATOM 799 C C . ALA A 1 102 ? -1.369 12.498 -16.584 1.00 89.75 102 ALA A C 1
ATOM 801 O O . ALA A 1 102 ? -0.604 12.536 -15.614 1.00 89.75 102 ALA A O 1
ATOM 802 N N . ARG A 1 103 ? -1.300 11.549 -17.519 1.00 90.81 103 ARG A N 1
ATOM 803 C CA . ARG A 1 103 ? -0.336 10.442 -17.534 1.00 90.81 103 ARG A CA 1
ATOM 804 C C . ARG A 1 103 ? 0.684 10.655 -18.645 1.00 90.81 103 ARG A C 1
ATOM 806 O O . ARG A 1 103 ? 0.326 11.048 -19.746 1.00 90.81 103 ARG A O 1
ATOM 813 N N . THR A 1 104 ? 1.958 10.402 -18.353 1.00 90.44 104 THR A N 1
ATOM 814 C CA . THR A 1 104 ? 3.025 10.361 -19.364 1.00 90.44 104 THR A CA 1
ATOM 815 C C . THR A 1 104 ? 4.009 9.242 -19.048 1.00 90.44 104 THR A C 1
ATOM 817 O O . THR A 1 104 ? 4.448 9.089 -17.903 1.00 90.44 104 THR A O 1
ATOM 820 N N . VAL A 1 105 ? 4.374 8.461 -20.061 1.00 88.25 105 VAL A N 1
ATOM 821 C CA . VAL A 1 105 ? 5.424 7.442 -19.955 1.00 88.25 105 VAL A CA 1
ATOM 822 C C . VAL A 1 105 ? 6.772 8.109 -20.209 1.00 88.25 105 VAL A C 1
ATOM 824 O O . VAL A 1 105 ? 6.929 8.865 -21.164 1.00 88.25 105 VAL A O 1
ATOM 827 N N . GLN A 1 106 ? 7.729 7.884 -19.314 1.00 88.12 106 GLN A N 1
ATOM 828 C CA . GLN A 1 106 ? 9.051 8.501 -19.370 1.00 88.12 106 GLN A CA 1
ATOM 829 C C . GLN A 1 106 ? 10.068 7.584 -20.053 1.00 88.12 106 GLN A C 1
ATOM 831 O O . GLN A 1 106 ? 9.861 6.377 -20.209 1.00 88.12 106 GLN A O 1
ATOM 836 N N . ASP A 1 107 ? 11.215 8.157 -20.409 1.00 82.75 107 ASP A N 1
ATOM 837 C CA . ASP A 1 107 ? 12.323 7.393 -20.966 1.00 82.75 107 ASP A CA 1
ATOM 838 C C . ASP A 1 107 ? 12.820 6.310 -20.005 1.00 82.75 107 ASP A C 1
ATOM 840 O O . ASP A 1 107 ? 12.828 6.448 -18.776 1.00 82.75 107 ASP A O 1
ATOM 844 N N . GLN A 1 108 ? 13.268 5.204 -20.595 1.00 77.31 108 GLN A N 1
ATOM 845 C CA . GLN A 1 108 ? 13.801 4.076 -19.854 1.00 77.31 108 GLN A CA 1
ATOM 846 C C . GLN A 1 108 ? 15.041 4.496 -19.055 1.00 77.31 108 GLN A C 1
ATOM 848 O O . GLN A 1 108 ? 16.040 4.967 -19.601 1.00 77.31 108 GLN A O 1
ATOM 853 N N . LEU A 1 109 ? 14.998 4.270 -17.743 1.00 75.75 109 LEU A N 1
ATOM 854 C CA . LEU A 1 109 ? 16.146 4.501 -16.875 1.00 75.75 109 LEU A CA 1
ATOM 855 C C . LEU A 1 109 ? 17.167 3.378 -17.077 1.00 75.75 109 LEU A C 1
ATOM 857 O O . LEU A 1 109 ? 16.816 2.197 -17.028 1.00 75.75 109 LEU A O 1
ATOM 861 N N . ALA A 1 110 ? 18.434 3.744 -17.284 1.00 62.34 110 ALA A N 1
ATOM 862 C CA . ALA A 1 110 ? 19.509 2.804 -17.592 1.00 62.34 110 ALA A CA 1
ATOM 863 C C . ALA A 1 110 ? 19.575 1.650 -16.568 1.00 62.34 110 ALA A C 1
ATOM 865 O O . ALA A 1 110 ? 20.012 1.830 -15.432 1.00 62.34 110 ALA A O 1
ATOM 866 N N . GLY A 1 111 ? 19.131 0.457 -16.990 1.00 68.25 111 GLY A N 1
ATOM 867 C CA . GLY A 1 111 ? 19.169 -0.788 -16.215 1.00 68.25 111 GLY A CA 1
ATOM 868 C C . GLY A 1 111 ? 17.810 -1.411 -15.868 1.00 68.25 111 GLY A C 1
ATOM 869 O O . GLY A 1 111 ? 17.779 -2.616 -15.616 1.00 68.25 111 GLY A O 1
ATOM 870 N N . SER A 1 112 ? 16.711 -0.647 -15.892 1.00 79.06 112 SER A N 1
ATOM 871 C CA . SER A 1 112 ? 15.350 -1.156 -15.639 1.00 79.06 112 SER A CA 1
ATOM 872 C C . SER A 1 112 ? 14.692 -1.629 -16.930 1.00 79.06 112 SER A C 1
ATOM 874 O O . SER A 1 112 ? 14.786 -0.941 -17.940 1.00 79.06 112 SER A O 1
ATOM 876 N N . ASP A 1 113 ? 13.993 -2.762 -16.892 1.00 82.44 113 ASP A N 1
ATOM 877 C CA . ASP A 1 113 ? 13.153 -3.208 -18.011 1.00 82.44 113 ASP A CA 1
ATOM 878 C C . ASP A 1 113 ? 11.791 -2.472 -18.022 1.00 82.44 113 ASP A C 1
ATOM 880 O O . ASP A 1 113 ? 11.168 -2.379 -19.069 1.00 82.44 113 ASP A O 1
ATOM 884 N N . HIS A 1 114 ? 11.358 -1.858 -16.910 1.00 87.12 114 HIS A N 1
ATOM 885 C CA . HIS A 1 114 ? 10.179 -0.972 -16.873 1.00 87.12 114 HIS A CA 1
ATOM 886 C C . HIS A 1 114 ? 10.555 0.501 -17.082 1.00 87.12 114 HIS A C 1
ATOM 888 O O . HIS A 1 114 ? 11.584 0.969 -16.570 1.00 87.12 114 HIS A O 1
ATOM 894 N N . ARG A 1 115 ? 9.675 1.235 -17.767 1.00 86.12 115 ARG A N 1
ATOM 895 C CA . ARG A 1 115 ? 9.682 2.692 -17.915 1.00 86.12 115 ARG A CA 1
ATOM 896 C C . ARG A 1 115 ? 8.939 3.349 -16.750 1.00 86.12 115 ARG A C 1
ATOM 898 O O . ARG A 1 115 ? 7.868 2.882 -16.367 1.00 86.12 115 ARG A O 1
ATOM 905 N N . PRO A 1 116 ? 9.466 4.441 -16.179 1.00 88.00 116 PRO A N 1
ATOM 906 C CA . PRO A 1 116 ? 8.726 5.208 -15.188 1.00 88.00 116 PRO A CA 1
ATOM 907 C C . PRO A 1 116 ? 7.460 5.825 -15.792 1.00 88.00 116 PRO A C 1
ATOM 909 O O . PRO A 1 116 ? 7.487 6.351 -16.903 1.00 88.00 116 PRO A O 1
ATOM 912 N N . ILE A 1 117 ? 6.372 5.826 -15.024 1.00 89.69 117 ILE A N 1
ATOM 913 C CA . ILE A 1 117 ? 5.128 6.518 -15.372 1.00 89.69 117 ILE A CA 1
ATOM 914 C C . ILE A 1 117 ? 5.014 7.752 -14.481 1.00 89.69 117 ILE A C 1
ATOM 916 O O . ILE A 1 117 ? 5.076 7.651 -13.254 1.00 89.69 117 ILE A O 1
ATOM 920 N N . MET A 1 118 ? 4.861 8.919 -15.101 1.00 89.81 118 MET A N 1
ATOM 921 C CA . MET A 1 118 ? 4.637 10.182 -14.411 1.00 89.81 118 MET A CA 1
ATOM 922 C C . MET A 1 118 ? 3.152 10.529 -14.459 1.00 89.81 118 MET A C 1
ATOM 924 O O . MET A 1 118 ? 2.577 10.681 -15.538 1.00 89.81 118 MET A O 1
ATOM 928 N N . LEU A 1 119 ? 2.553 10.690 -13.280 1.00 91.00 119 LEU A N 1
ATOM 929 C CA . LEU A 1 119 ? 1.183 11.164 -13.117 1.00 91.00 119 LEU A CA 1
ATOM 930 C C . LEU A 1 119 ? 1.204 12.577 -12.543 1.00 91.00 119 LEU A C 1
ATOM 932 O O . LEU A 1 119 ? 1.777 12.815 -11.477 1.00 91.00 119 LEU A O 1
ATOM 936 N N . THR A 1 120 ? 0.561 13.506 -13.240 1.00 90.31 120 THR A N 1
ATOM 937 C CA . THR A 1 120 ? 0.377 14.886 -12.790 1.00 90.31 120 THR A CA 1
ATOM 938 C C . THR A 1 120 ? -1.079 15.075 -12.410 1.00 90.31 120 THR A C 1
ATOM 940 O O . THR A 1 120 ? -1.938 15.050 -13.281 1.00 90.31 120 THR A O 1
ATOM 943 N N . VAL A 1 121 ? -1.353 15.259 -11.119 1.00 88.94 121 VAL A N 1
ATOM 944 C CA . VAL A 1 121 ? -2.709 15.488 -10.604 1.00 88.94 121 VAL A CA 1
ATOM 945 C C . VAL A 1 121 ? -2.878 16.974 -10.296 1.00 88.94 121 VAL A C 1
ATOM 947 O O . VAL A 1 121 ? -2.248 17.490 -9.367 1.00 88.94 121 VAL A O 1
ATOM 950 N N . ASP A 1 122 ? -3.712 17.670 -11.066 1.00 82.75 122 ASP A N 1
ATOM 951 C CA . ASP A 1 122 ? -4.037 19.076 -10.831 1.00 82.75 122 ASP A CA 1
ATOM 952 C C . ASP A 1 122 ? -5.121 19.206 -9.752 1.00 82.75 122 ASP A C 1
ATOM 954 O O . ASP A 1 122 ? -6.326 19.188 -10.003 1.00 82.75 122 ASP A O 1
ATOM 958 N N . LEU A 1 123 ? -4.674 19.359 -8.507 1.00 68.81 123 LEU A N 1
ATOM 959 C CA . LEU A 1 123 ? -5.534 19.523 -7.336 1.00 68.81 123 LEU A CA 1
ATOM 960 C C . LEU A 1 123 ? -6.082 20.955 -7.198 1.00 68.81 123 LEU A C 1
ATOM 962 O O . LEU A 1 123 ? -6.146 21.486 -6.088 1.00 68.81 123 LEU A O 1
ATOM 966 N N . ASN A 1 124 ? -6.531 21.575 -8.293 1.00 59.81 124 ASN A N 1
ATOM 967 C CA . ASN A 1 124 ? -7.277 22.840 -8.264 1.00 59.81 124 ASN A CA 1
ATOM 968 C C . ASN A 1 124 ? -8.647 22.726 -7.554 1.00 59.81 124 ASN A C 1
ATOM 970 O O . ASN A 1 124 ? -9.355 23.720 -7.369 1.00 59.81 124 ASN A O 1
ATOM 974 N N . MET A 1 125 ? -9.008 21.538 -7.057 1.00 51.97 125 MET A N 1
ATOM 975 C CA . MET A 1 125 ? -10.004 21.396 -6.001 1.00 51.97 125 MET A CA 1
ATOM 976 C C . MET A 1 125 ? -9.553 22.164 -4.757 1.00 51.97 125 MET A C 1
ATOM 978 O O . MET A 1 125 ? -8.497 21.890 -4.185 1.00 51.97 125 MET A O 1
ATOM 982 N N . LYS A 1 126 ? -10.390 23.100 -4.280 1.00 46.47 126 LYS A N 1
ATOM 983 C CA . LYS A 1 126 ? -10.239 23.682 -2.940 1.00 46.47 126 LYS A CA 1
ATOM 984 C C . LYS A 1 126 ? -9.993 22.530 -1.976 1.00 46.47 126 LYS A C 1
ATOM 986 O O . LYS A 1 126 ? -10.899 21.729 -1.763 1.00 46.47 126 LYS A O 1
ATOM 991 N N . ARG A 1 127 ? -8.780 22.451 -1.414 1.00 46.38 127 ARG A N 1
ATOM 992 C CA . ARG A 1 127 ? -8.462 21.558 -0.301 1.00 46.38 127 ARG A CA 1
ATOM 993 C C . ARG A 1 127 ? -9.541 21.774 0.753 1.00 46.38 127 ARG A C 1
ATOM 995 O O . ARG A 1 127 ? -9.462 22.718 1.537 1.00 46.38 127 ARG A O 1
ATOM 1002 N N . SER A 1 128 ? -10.549 20.905 0.783 1.00 48.44 128 SER A N 1
ATOM 1003 C CA . SER A 1 128 ? -11.222 20.629 2.035 1.00 48.44 128 SER A CA 1
ATOM 1004 C C . SER A 1 128 ? -10.090 20.138 2.913 1.00 48.44 128 SER A C 1
ATOM 1006 O O . SER A 1 128 ? -9.422 19.165 2.563 1.00 48.44 128 SER A O 1
ATOM 1008 N N . LEU A 1 129 ? -9.747 20.914 3.938 1.00 47.12 129 LEU A N 1
ATOM 1009 C CA . LEU A 1 129 ? -8.729 20.554 4.910 1.00 47.12 129 LEU A CA 1
ATOM 1010 C C . LEU A 1 129 ? -9.243 19.313 5.645 1.00 47.12 129 LEU A C 1
ATOM 1012 O O . LEU A 1 129 ? -9.749 19.397 6.761 1.00 47.12 129 LEU A O 1
ATOM 1016 N N . THR A 1 130 ? -9.155 18.151 5.004 1.00 50.00 130 THR A N 1
ATOM 1017 C CA . THR A 1 130 ? -9.265 16.873 5.673 1.00 50.00 130 THR A CA 1
ATOM 1018 C C . THR A 1 130 ? -8.169 16.869 6.720 1.00 50.00 130 THR A C 1
ATOM 1020 O O . THR A 1 130 ? -7.014 17.208 6.450 1.00 50.00 130 THR A O 1
ATOM 1023 N N . TYR A 1 131 ? -8.573 16.590 7.955 1.00 53.84 131 TYR A N 1
ATOM 1024 C CA . TYR A 1 131 ? -7.704 16.533 9.117 1.00 53.84 131 TYR A CA 1
ATOM 1025 C C . TYR A 1 131 ? -6.496 15.644 8.800 1.00 53.84 131 TYR A C 1
ATOM 1027 O O . TYR A 1 131 ? -6.589 14.417 8.805 1.00 53.84 131 TYR A O 1
ATOM 1035 N N . ILE A 1 132 ? -5.356 16.265 8.486 1.00 53.03 132 ILE A N 1
ATOM 1036 C CA . ILE A 1 132 ? -4.095 15.554 8.312 1.00 53.03 132 ILE A CA 1
ATOM 1037 C C . ILE A 1 132 ? -3.756 15.025 9.699 1.00 53.03 132 ILE A C 1
ATOM 1039 O O . ILE A 1 132 ? -3.421 15.805 10.593 1.00 53.03 132 ILE A O 1
ATOM 1043 N N . SER A 1 133 ? -3.872 13.710 9.894 1.00 48.25 133 SER A N 1
ATOM 1044 C CA . SER A 1 133 ? -3.487 13.086 11.156 1.00 48.25 133 SER A CA 1
ATOM 1045 C C . SER A 1 133 ? -2.059 13.535 11.492 1.00 48.25 133 SER A C 1
ATOM 1047 O O . SER A 1 133 ? -1.174 13.364 10.641 1.00 48.25 133 SER A O 1
ATOM 1049 N N . PRO A 1 134 ? -1.801 14.122 12.672 1.00 68.44 134 PRO A N 1
ATOM 1050 C CA . PRO A 1 134 ? -0.467 14.586 13.009 1.00 68.44 134 PRO A CA 1
ATOM 1051 C C . PRO A 1 134 ? 0.514 13.413 12.923 1.00 68.44 134 PRO A C 1
ATOM 1053 O O . PRO A 1 134 ? 0.395 12.421 13.640 1.00 68.44 134 PRO A O 1
ATOM 1056 N N . ARG A 1 135 ? 1.485 13.516 12.012 1.00 54.56 135 ARG A N 1
ATOM 1057 C CA . ARG A 1 135 ? 2.596 12.568 11.924 1.00 54.56 135 ARG A CA 1
ATOM 1058 C C . ARG A 1 135 ? 3.646 12.958 12.956 1.00 54.56 135 ARG A C 1
ATOM 1060 O O . ARG A 1 135 ? 4.100 14.101 12.988 1.00 54.56 135 ARG A O 1
ATOM 1067 N N . TRP A 1 136 ? 4.036 12.006 13.798 1.00 70.75 136 TRP A N 1
ATOM 1068 C CA . TRP A 1 136 ? 5.066 12.217 14.810 1.00 70.75 136 TRP A CA 1
ATOM 1069 C C . TRP A 1 136 ? 6.396 12.595 14.151 1.00 70.75 136 TRP A C 1
ATOM 1071 O O . TRP A 1 136 ? 6.945 11.850 13.342 1.00 70.75 136 TRP A O 1
ATOM 1081 N N . ASN A 1 137 ? 6.929 13.765 14.504 1.00 77.88 137 ASN A N 1
ATOM 1082 C CA . ASN A 1 137 ? 8.248 14.194 14.058 1.00 77.88 137 ASN A CA 1
ATOM 1083 C C . ASN A 1 137 ? 9.317 13.703 15.043 1.00 77.88 137 ASN A C 1
ATOM 1085 O O . ASN A 1 137 ? 9.690 14.404 15.984 1.00 77.88 137 ASN A O 1
ATOM 1089 N N . TYR A 1 138 ? 9.833 12.500 14.796 1.00 69.00 138 TYR A N 1
ATOM 1090 C CA . TYR A 1 138 ? 10.861 11.848 15.616 1.00 69.00 138 TYR A CA 1
ATOM 1091 C C . TYR A 1 138 ? 12.180 12.634 15.712 1.00 69.00 138 TYR A C 1
ATOM 1093 O O . TYR A 1 138 ? 12.925 12.456 16.672 1.00 69.00 138 TYR A O 1
ATOM 1101 N N . LYS A 1 139 ? 12.456 13.546 14.766 1.00 74.19 139 LYS A N 1
ATOM 1102 C CA . LYS A 1 139 ? 13.648 14.414 14.806 1.00 74.19 139 LYS A CA 1
ATOM 1103 C C . LYS A 1 139 ? 13.536 15.520 15.856 1.00 74.19 139 LYS A C 1
ATOM 1105 O O . LYS A 1 139 ? 14.550 16.013 16.329 1.00 74.19 139 LYS A O 1
ATOM 1110 N N . LYS A 1 140 ? 12.309 15.911 16.218 1.00 78.25 140 LYS A N 1
ATOM 1111 C CA . LYS A 1 140 ? 12.033 16.898 17.275 1.00 78.25 140 LYS A CA 1
ATOM 1112 C C . LYS A 1 140 ? 11.751 16.250 18.634 1.00 78.25 140 LYS A C 1
ATOM 1114 O O . LYS A 1 140 ? 11.505 16.960 19.606 1.00 78.25 140 LYS A O 1
ATOM 1119 N N . ALA A 1 141 ? 11.752 14.919 18.712 1.00 79.00 141 ALA A N 1
ATOM 1120 C CA . ALA A 1 141 ? 11.519 14.216 19.962 1.00 79.00 141 ALA A CA 1
ATOM 1121 C C . ALA A 1 141 ? 12.719 14.398 20.904 1.00 79.00 141 ALA A C 1
ATOM 1123 O O . ALA A 1 141 ? 13.867 14.162 20.534 1.00 79.00 141 ALA A O 1
ATOM 1124 N N . ASN A 1 142 ? 12.448 14.804 22.146 1.00 84.12 142 ASN A N 1
ATOM 1125 C CA . ASN A 1 142 ? 13.461 14.844 23.194 1.00 84.12 142 ASN A CA 1
ATOM 1126 C C . ASN A 1 142 ? 13.622 13.437 23.786 1.00 84.12 142 ASN A C 1
ATOM 1128 O O . ASN A 1 142 ? 12.954 13.072 24.759 1.00 84.12 142 ASN A O 1
ATOM 1132 N N . TRP A 1 143 ? 14.491 12.646 23.162 1.00 79.00 143 TRP A N 1
ATOM 1133 C CA . TRP A 1 143 ? 14.743 11.254 23.534 1.00 79.00 143 TRP A CA 1
ATOM 1134 C C . TRP A 1 143 ? 15.266 11.102 24.963 1.00 79.00 143 TRP A C 1
ATOM 1136 O O . TRP A 1 143 ? 14.849 10.184 25.661 1.00 79.00 143 TRP A O 1
ATOM 1146 N N . SER A 1 144 ? 16.080 12.042 25.448 1.00 84.31 144 SER A N 1
ATOM 1147 C CA . SER A 1 144 ? 16.605 12.028 26.821 1.00 84.31 144 SER A CA 1
ATOM 1148 C C . SER A 1 144 ? 15.494 12.181 27.868 1.00 84.31 144 SER A C 1
ATOM 1150 O O . SER A 1 144 ? 15.482 11.511 28.904 1.00 84.31 144 SER A O 1
ATOM 1152 N N . LYS A 1 145 ? 14.504 13.039 27.590 1.00 84.62 145 LYS A N 1
ATOM 1153 C CA . LYS A 1 145 ? 13.328 13.214 28.453 1.00 84.62 145 LYS A CA 1
ATOM 1154 C C . LYS A 1 145 ? 12.367 12.027 28.361 1.00 84.62 145 LYS A C 1
ATOM 1156 O O . LYS A 1 145 ? 11.741 11.681 29.358 1.00 84.62 145 LYS A O 1
ATOM 1161 N N . PHE A 1 146 ? 12.246 11.413 27.184 1.00 79.19 146 PHE A N 1
ATOM 1162 C CA . PHE A 1 146 ? 11.465 10.190 27.011 1.00 79.19 146 PHE A CA 1
ATOM 1163 C C . PHE A 1 146 ? 12.075 9.031 27.806 1.00 79.19 146 PHE A C 1
ATOM 1165 O O . PHE A 1 146 ? 11.364 8.444 28.612 1.00 79.19 146 PHE A O 1
ATOM 1172 N N . ALA A 1 147 ? 13.378 8.781 27.652 1.00 76.88 147 ALA A N 1
ATOM 1173 C CA . ALA A 1 147 ? 14.099 7.716 28.346 1.00 76.88 147 ALA A CA 1
ATOM 1174 C C . ALA A 1 147 ? 14.025 7.871 29.872 1.00 76.88 147 ALA A C 1
ATOM 1176 O O . ALA A 1 147 ? 13.615 6.952 30.572 1.00 76.88 147 ALA A O 1
ATOM 1177 N N . SER A 1 148 ? 14.304 9.071 30.395 1.00 83.12 148 SER A N 1
ATOM 1178 C CA . SER A 1 148 ? 14.220 9.303 31.846 1.00 83.12 148 SER A CA 1
ATOM 1179 C C . SER A 1 148 ? 12.810 9.075 32.396 1.00 83.12 148 SER A C 1
ATOM 1181 O O . SER A 1 148 ? 12.646 8.467 33.451 1.00 83.12 148 SER A O 1
ATOM 1183 N N . ARG A 1 149 ? 11.767 9.508 31.674 1.00 82.62 149 ARG A N 1
ATOM 1184 C CA . ARG A 1 149 ? 10.377 9.269 32.086 1.00 82.62 149 ARG A CA 1
ATOM 1185 C C . ARG A 1 149 ? 9.958 7.811 31.931 1.00 82.62 149 ARG A C 1
ATOM 1187 O O . ARG A 1 149 ? 9.246 7.319 32.803 1.00 82.62 149 ARG A O 1
ATOM 1194 N N . SER A 1 150 ? 10.370 7.125 30.865 1.00 76.25 150 SER A N 1
ATOM 1195 C CA . SER A 1 150 ? 10.067 5.705 30.686 1.00 76.25 150 SER A CA 1
ATOM 1196 C C . 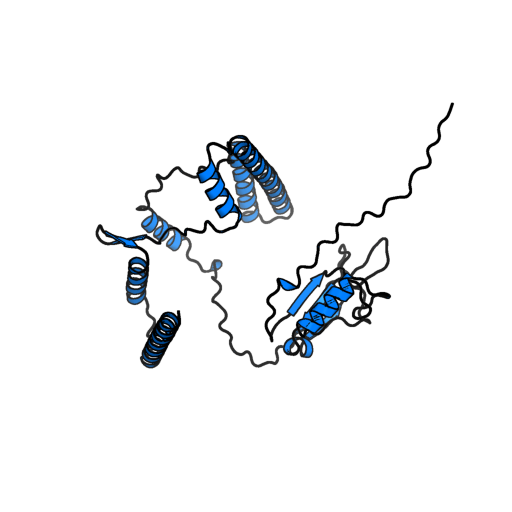SER A 1 150 ? 10.728 4.875 31.771 1.00 76.25 150 SER A C 1
ATOM 1198 O O . SER A 1 150 ? 10.056 4.036 32.357 1.00 76.25 150 SER A O 1
ATOM 1200 N N . ASP A 1 151 ? 11.987 5.146 32.107 1.00 74.44 151 ASP A N 1
ATOM 1201 C CA . ASP A 1 151 ? 12.709 4.421 33.154 1.00 74.44 151 ASP A CA 1
ATOM 1202 C C . ASP A 1 151 ? 12.026 4.613 34.513 1.00 74.44 151 ASP A C 1
ATOM 1204 O O . ASP A 1 151 ? 11.686 3.639 35.183 1.00 74.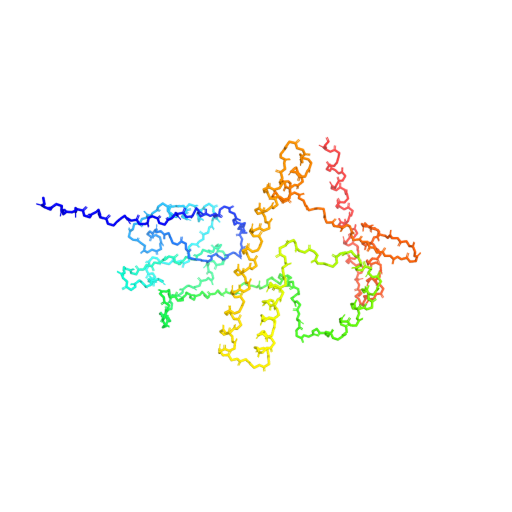44 151 ASP A O 1
ATOM 1208 N N . ILE A 1 152 ? 11.678 5.852 34.878 1.00 80.31 152 ILE A N 1
ATOM 1209 C CA . ILE A 1 152 ? 10.924 6.132 36.111 1.00 80.31 152 ILE A CA 1
ATOM 1210 C C . ILE A 1 152 ? 9.584 5.382 36.137 1.00 80.31 152 ILE A C 1
ATOM 1212 O O . ILE A 1 152 ? 9.232 4.795 37.156 1.00 80.31 152 ILE A O 1
ATOM 1216 N N . LEU A 1 153 ? 8.834 5.366 35.034 1.00 73.50 153 LEU A N 1
ATOM 1217 C CA . LEU A 1 153 ? 7.524 4.704 34.982 1.00 73.50 153 LEU A CA 1
ATOM 1218 C C . LEU A 1 153 ? 7.627 3.172 34.926 1.00 73.50 153 LEU A C 1
ATOM 1220 O O . LEU A 1 153 ? 6.711 2.479 35.366 1.00 73.50 153 LEU A O 1
ATOM 1224 N N . THR A 1 154 ? 8.733 2.638 34.410 1.00 65.50 154 THR A N 1
ATOM 1225 C CA . THR A 1 154 ? 8.954 1.194 34.249 1.00 65.50 154 THR A CA 1
ATOM 1226 C C . THR A 1 154 ? 9.680 0.555 35.432 1.00 65.50 154 THR A C 1
ATOM 1228 O O . THR A 1 154 ? 9.558 -0.654 35.601 1.00 65.50 154 THR A O 1
ATOM 1231 N N . THR A 1 155 ? 10.343 1.321 36.310 1.00 66.62 155 THR A N 1
ATOM 1232 C CA . THR A 1 155 ? 11.003 0.787 37.528 1.00 66.62 155 THR A CA 1
ATOM 1233 C C . THR A 1 155 ? 10.076 -0.022 38.441 1.00 66.62 155 THR A C 1
ATOM 1235 O O . THR A 1 155 ? 10.541 -0.911 39.150 1.00 66.62 155 THR A O 1
ATOM 1238 N N . ARG A 1 156 ? 8.766 0.256 38.424 1.00 63.78 156 ARG A N 1
ATOM 1239 C CA . ARG A 1 156 ? 7.753 -0.467 39.216 1.00 63.78 156 ARG A CA 1
ATOM 1240 C C . ARG A 1 156 ? 7.140 -1.660 38.484 1.00 63.78 156 ARG A C 1
ATOM 1242 O O . ARG A 1 156 ? 6.432 -2.458 39.093 1.00 63.78 156 ARG A O 1
ATOM 1249 N N . ILE A 1 157 ? 7.408 -1.803 37.188 1.00 59.41 157 ILE A N 1
ATOM 1250 C CA . ILE A 1 157 ? 6.956 -2.946 36.403 1.00 59.41 157 ILE A CA 1
ATOM 1251 C C . ILE A 1 157 ? 7.906 -4.100 36.713 1.00 59.41 157 ILE A C 1
ATOM 1253 O O . ILE A 1 157 ? 9.050 -4.129 36.267 1.00 59.41 157 ILE A O 1
ATOM 1257 N N . ASN A 1 158 ? 7.435 -5.066 37.499 1.00 51.31 158 ASN A N 1
ATOM 1258 C CA . ASN A 1 158 ? 8.202 -6.266 37.800 1.00 51.31 158 ASN A CA 1
ATOM 1259 C C . ASN A 1 158 ? 8.343 -7.135 36.535 1.00 51.31 158 ASN A C 1
ATOM 1261 O O . ASN A 1 158 ? 7.451 -7.906 36.179 1.00 51.31 158 ASN A O 1
ATOM 1265 N N . ILE A 1 159 ? 9.486 -7.017 35.857 1.00 51.84 159 ILE A N 1
ATOM 1266 C CA . ILE A 1 159 ? 9.818 -7.786 34.648 1.00 51.84 159 ILE A CA 1
ATOM 1267 C C . ILE A 1 159 ? 10.370 -9.192 34.981 1.00 51.84 159 ILE A C 1
ATOM 1269 O O . ILE A 1 159 ? 10.964 -9.841 34.121 1.00 51.84 159 ILE A O 1
ATOM 1273 N N . ASN A 1 160 ? 10.166 -9.726 36.197 1.00 48.47 160 ASN A N 1
ATOM 1274 C CA . ASN A 1 160 ? 10.537 -11.117 36.528 1.00 48.47 160 ASN A CA 1
ATOM 1275 C C . ASN A 1 160 ? 9.591 -12.175 35.931 1.00 48.47 160 ASN A C 1
ATOM 1277 O O . ASN A 1 160 ? 9.617 -13.344 36.319 1.00 48.47 160 ASN A O 1
ATOM 1281 N N . THR A 1 161 ? 8.790 -11.822 34.930 1.00 51.94 161 THR A N 1
ATOM 1282 C CA . THR A 1 161 ? 8.112 -12.800 34.081 1.00 51.94 161 THR A CA 1
ATOM 1283 C C . THR A 1 161 ? 9.080 -13.230 32.978 1.00 51.94 161 THR A C 1
ATOM 1285 O O . THR A 1 161 ? 9.241 -12.531 31.989 1.00 51.94 161 THR A O 1
ATOM 1288 N N . ARG A 1 162 ? 9.792 -14.349 33.207 1.00 45.34 162 ARG A N 1
ATOM 1289 C CA . ARG A 1 162 ? 10.694 -15.064 32.269 1.00 45.34 162 ARG A CA 1
ATOM 1290 C C . ARG A 1 162 ? 11.119 -14.225 31.055 1.00 45.34 162 ARG A C 1
ATOM 1292 O O . ARG A 1 162 ? 10.479 -14.306 30.006 1.00 45.34 162 ARG A O 1
ATOM 1299 N N . ARG A 1 163 ? 12.197 -13.446 31.206 1.00 48.06 163 ARG A N 1
ATOM 1300 C CA . ARG A 1 163 ? 12.807 -12.665 30.118 1.00 48.06 163 ARG A CA 1
ATOM 1301 C C . ARG A 1 163 ? 12.815 -13.481 28.824 1.00 48.06 163 ARG A C 1
ATOM 1303 O O . ARG A 1 163 ? 13.477 -14.511 28.761 1.00 48.0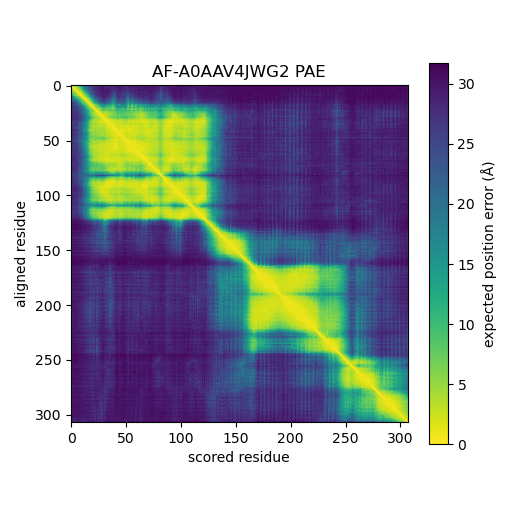6 163 ARG A O 1
ATOM 1310 N N . ASN A 1 164 ? 12.081 -13.004 27.823 1.00 53.31 164 ASN A N 1
ATOM 1311 C CA . ASN A 1 164 ? 12.286 -13.319 26.412 1.00 53.31 164 ASN A CA 1
ATOM 1312 C C . ASN A 1 164 ? 12.463 -14.813 26.088 1.00 53.31 164 ASN A C 1
ATOM 1314 O O . ASN A 1 164 ? 13.324 -15.158 25.280 1.00 53.31 164 ASN A O 1
ATOM 1318 N N . TYR A 1 165 ? 11.664 -15.713 26.679 1.00 60.34 165 TYR A N 1
ATOM 1319 C CA . TYR A 1 165 ? 11.643 -17.094 26.192 1.00 60.34 165 TYR A CA 1
ATOM 1320 C C . TYR A 1 165 ? 10.938 -17.137 24.836 1.00 60.34 165 TYR A C 1
ATOM 1322 O O . TYR A 1 165 ? 9.723 -17.309 24.732 1.00 60.34 165 TYR A O 1
ATOM 1330 N N . ILE A 1 166 ? 11.731 -16.948 23.791 1.00 69.38 166 ILE A N 1
ATOM 1331 C CA . ILE A 1 166 ? 11.351 -17.184 22.412 1.00 69.38 166 ILE A CA 1
ATOM 1332 C C . ILE A 1 166 ? 11.793 -18.623 22.107 1.00 69.38 166 ILE A C 1
ATOM 1334 O O . ILE A 1 166 ? 12.995 -18.882 22.081 1.00 69.38 166 ILE A O 1
ATOM 1338 N N . PRO A 1 167 ? 10.868 -19.576 21.882 1.00 73.31 167 PRO A N 1
ATOM 1339 C CA . PRO A 1 167 ? 11.191 -21.008 21.808 1.00 73.31 167 PRO A CA 1
ATOM 1340 C C . PRO A 1 167 ? 12.202 -21.417 20.726 1.00 73.31 167 PRO A C 1
ATOM 1342 O O . PRO A 1 167 ? 12.669 -22.553 20.727 1.00 73.31 167 PRO A O 1
ATOM 1345 N N . TYR A 1 168 ? 12.480 -20.536 19.767 1.00 80.44 168 TYR A N 1
ATOM 1346 C CA . TYR A 1 168 ? 13.410 -20.752 18.661 1.00 80.44 168 TYR A CA 1
ATOM 1347 C C . TYR A 1 168 ? 14.690 -19.912 18.768 1.00 80.44 168 TYR A C 1
ATOM 1349 O O . TYR A 1 168 ? 15.531 -20.004 17.881 1.00 80.44 168 TYR A O 1
ATOM 1357 N N . TRP A 1 169 ? 14.839 -19.080 19.803 1.00 84.19 169 TRP A N 1
ATOM 1358 C CA . TRP A 1 169 ? 15.982 -18.180 19.950 1.00 84.19 169 TRP A CA 1
ATOM 1359 C C . TRP A 1 169 ? 17.168 -18.906 20.585 1.00 84.19 169 TRP A C 1
ATOM 1361 O O . TRP A 1 169 ? 17.105 -19.310 21.745 1.00 84.19 169 TRP A O 1
ATOM 1371 N N . SER A 1 170 ? 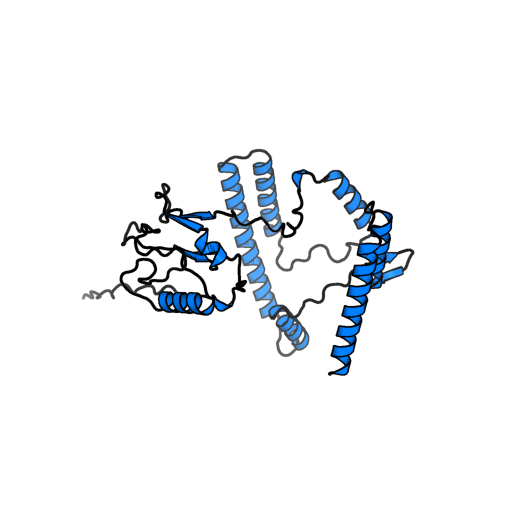18.236 -19.088 19.811 1.00 87.69 170 SER A N 1
ATOM 1372 C CA . SER A 1 170 ? 19.489 -19.722 20.231 1.00 87.69 170 SER A CA 1
ATOM 1373 C C . SER A 1 170 ? 20.600 -18.689 20.440 1.00 87.69 170 SER A C 1
ATOM 1375 O O . SER A 1 170 ? 20.502 -17.552 19.974 1.00 87.69 170 SER A O 1
ATOM 1377 N N . GLU A 1 171 ? 21.690 -19.095 21.097 1.00 88.19 171 GLU A N 1
ATOM 1378 C CA . GLU A 1 171 ? 22.914 -18.281 21.210 1.00 88.19 171 GLU A CA 1
ATOM 1379 C C . GLU A 1 171 ? 23.482 -17.908 19.830 1.00 88.19 171 GLU A C 1
ATOM 1381 O O . GLU A 1 171 ? 23.950 -16.792 19.622 1.00 88.19 171 GLU A O 1
ATOM 1386 N N . GLU A 1 172 ? 23.348 -18.798 18.846 1.00 89.19 172 GLU A N 1
ATOM 1387 C CA . GLU A 1 172 ? 23.754 -18.544 17.460 1.00 89.19 172 GLU A CA 1
ATOM 1388 C C . GLU A 1 172 ? 22.926 -17.423 16.809 1.00 89.19 172 GLU A C 1
ATOM 1390 O O . GLU A 1 172 ? 23.473 -16.535 16.153 1.00 89.19 172 GLU A O 1
ATOM 1395 N N . LEU A 1 173 ? 21.603 -17.417 17.017 1.00 88.81 173 LEU A N 1
ATOM 1396 C CA . LEU A 1 173 ? 20.739 -16.336 16.531 1.00 88.81 173 LEU A CA 1
ATOM 1397 C C . LEU A 1 173 ? 21.010 -15.017 17.249 1.00 88.81 173 LEU A C 1
ATOM 1399 O O . LEU A 1 173 ? 20.951 -13.960 16.616 1.00 88.81 173 LEU A O 1
ATOM 1403 N N . GLN A 1 174 ? 21.327 -15.078 18.542 1.00 88.56 174 GLN A N 1
ATOM 1404 C CA . GLN A 1 174 ? 21.735 -13.915 19.319 1.00 88.56 174 GLN A CA 1
ATOM 1405 C C . GLN A 1 174 ? 23.020 -13.297 18.745 1.00 88.56 174 GLN A C 1
ATOM 1407 O O . GLN A 1 174 ? 23.047 -12.096 18.475 1.00 88.56 174 GLN A O 1
ATOM 1412 N N . ALA A 1 175 ? 24.039 -14.110 18.454 1.00 91.81 175 ALA A N 1
ATOM 1413 C CA . ALA A 1 175 ? 25.281 -13.642 17.839 1.00 91.81 175 ALA A CA 1
ATOM 1414 C C . ALA A 1 175 ? 25.037 -12.986 16.464 1.00 91.81 175 ALA A C 1
ATOM 1416 O O . ALA A 1 175 ? 25.558 -11.905 16.181 1.00 91.81 175 ALA A O 1
ATOM 1417 N N . LEU A 1 176 ? 24.177 -13.578 15.626 1.00 90.06 176 LEU A N 1
ATOM 1418 C CA . LEU A 1 176 ? 23.794 -12.986 14.336 1.00 90.06 176 LEU A CA 1
ATOM 1419 C C . LEU A 1 176 ? 23.031 -11.663 14.495 1.00 90.06 176 LEU A C 1
ATOM 1421 O O . LEU A 1 176 ? 23.225 -10.734 13.709 1.00 90.06 176 LEU A O 1
ATOM 1425 N N . HIS A 1 177 ? 22.168 -11.557 15.505 1.00 90.00 177 HIS A N 1
ATOM 1426 C CA . HIS A 1 177 ? 21.458 -10.318 15.813 1.00 90.00 177 HIS A CA 1
ATOM 1427 C C . HIS A 1 177 ? 22.423 -9.198 16.235 1.00 90.00 177 HIS A C 1
ATOM 1429 O O . HIS A 1 177 ? 22.297 -8.053 15.788 1.00 90.00 177 HIS A O 1
ATOM 1435 N N . GLU A 1 178 ? 23.432 -9.530 17.039 1.00 89.88 178 GLU A N 1
ATOM 1436 C CA . GLU A 1 178 ? 24.493 -8.601 17.431 1.00 89.88 178 GLU A CA 1
ATOM 1437 C C . GLU A 1 178 ? 25.355 -8.177 16.236 1.00 89.88 178 GLU A C 1
ATOM 1439 O O . GLU A 1 178 ? 25.707 -7.002 16.119 1.00 89.88 178 GLU A O 1
ATOM 1444 N N . GLU A 1 179 ? 25.650 -9.084 15.298 1.00 92.50 179 GLU A N 1
ATOM 1445 C CA . GLU A 1 179 ? 26.353 -8.744 14.054 1.00 92.50 179 GLU A CA 1
ATOM 1446 C C . GLU A 1 179 ? 25.582 -7.735 13.194 1.00 92.50 179 GLU A C 1
ATOM 1448 O O . GLU A 1 179 ? 26.202 -6.832 12.616 1.00 92.50 179 GLU A O 1
ATOM 1453 N N . VAL A 1 180 ? 24.255 -7.892 13.092 1.00 88.19 180 VAL A N 1
ATOM 1454 C CA . VAL A 1 180 ? 23.362 -6.954 12.389 1.00 88.19 180 VAL A CA 1
ATOM 1455 C C . VAL A 1 180 ? 23.333 -5.608 13.103 1.00 88.19 180 VAL A C 1
ATOM 1457 O O . VAL A 1 180 ? 23.447 -4.575 12.447 1.00 88.19 180 VAL A O 1
ATOM 1460 N N . THR A 1 181 ? 23.243 -5.618 14.432 1.00 86.31 181 THR A N 1
ATOM 1461 C CA . THR A 1 181 ? 23.234 -4.398 15.251 1.00 86.31 181 THR A CA 1
ATOM 1462 C C . THR A 1 181 ? 24.534 -3.614 15.072 1.00 86.31 181 THR A C 1
ATOM 1464 O O . THR A 1 181 ? 24.488 -2.456 14.672 1.00 86.31 181 THR A O 1
ATOM 1467 N N . LYS A 1 182 ? 25.696 -4.272 15.196 1.00 90.12 182 LYS A N 1
ATOM 1468 C CA . LYS A 1 182 ? 27.009 -3.652 14.935 1.00 90.12 182 LYS A CA 1
ATOM 1469 C C . LYS A 1 182 ? 27.120 -3.091 13.514 1.00 90.12 182 LYS A C 1
ATOM 1471 O O . LYS A 1 182 ? 27.701 -2.032 13.304 1.00 90.12 182 LYS A O 1
ATOM 1476 N N . ALA A 1 183 ? 26.580 -3.796 12.517 1.00 84.38 183 ALA A N 1
ATOM 1477 C CA . ALA A 1 183 ? 26.596 -3.318 11.135 1.00 84.38 183 ALA A CA 1
ATOM 1478 C C . ALA A 1 183 ? 25.701 -2.090 10.925 1.00 84.38 183 ALA A C 1
ATOM 1480 O O . ALA A 1 183 ? 26.063 -1.212 10.146 1.00 84.38 183 ALA A O 1
ATOM 1481 N N . ARG A 1 184 ? 24.563 -2.017 11.624 1.00 86.50 184 ARG A N 1
ATOM 1482 C CA . ARG A 1 184 ? 23.680 -0.849 11.607 1.00 86.50 184 ARG A CA 1
ATOM 1483 C C . ARG A 1 184 ? 24.366 0.352 12.247 1.00 86.50 184 ARG A C 1
ATOM 1485 O O . ARG A 1 184 ? 24.422 1.400 11.614 1.00 86.50 184 ARG A O 1
ATOM 1492 N N . ASP A 1 185 ? 24.963 0.168 13.421 1.00 85.62 185 ASP A N 1
ATOM 1493 C CA . ASP A 1 185 ? 25.684 1.235 14.124 1.00 85.62 185 ASP A CA 1
ATOM 1494 C C . ASP A 1 185 ? 26.828 1.797 13.260 1.00 85.62 185 ASP A C 1
ATOM 1496 O O . ASP A 1 185 ? 27.073 3.001 13.241 1.00 85.62 185 ASP A O 1
ATOM 1500 N N . ASN A 1 186 ? 27.508 0.942 12.488 1.00 85.94 186 ASN A N 1
ATOM 1501 C CA . ASN A 1 186 ? 28.545 1.376 11.550 1.00 85.94 186 ASN A CA 1
ATOM 1502 C C . ASN A 1 186 ? 27.985 2.165 10.355 1.00 85.94 186 ASN A C 1
ATOM 1504 O O . ASN A 1 186 ? 28.614 3.128 9.936 1.00 85.94 186 ASN A O 1
ATOM 1508 N N . VAL A 1 187 ? 26.818 1.794 9.812 1.00 86.62 187 VAL A N 1
ATOM 1509 C CA . VAL A 1 187 ? 26.142 2.574 8.754 1.00 86.62 187 VAL A CA 1
ATOM 1510 C C . VAL A 1 187 ? 25.696 3.940 9.275 1.00 86.62 187 VAL A C 1
ATOM 1512 O O . VAL A 1 187 ? 25.778 4.924 8.545 1.00 86.62 187 VAL A O 1
ATOM 1515 N N . GLU A 1 188 ? 25.235 4.007 10.525 1.00 80.81 188 GLU A N 1
ATOM 1516 C CA . GLU A 1 188 ? 24.823 5.260 11.166 1.00 80.81 188 GLU A CA 1
ATOM 1517 C C . GLU A 1 188 ? 26.012 6.196 11.425 1.00 80.81 188 GLU A C 1
ATOM 1519 O O . GLU A 1 188 ? 25.876 7.408 11.267 1.00 80.81 188 GLU A O 1
ATOM 1524 N N . LYS A 1 189 ? 27.181 5.644 11.779 1.00 85.19 189 LYS A N 1
ATOM 1525 C CA . LYS A 1 189 ? 28.423 6.413 11.962 1.00 85.19 189 LYS A CA 1
ATOM 1526 C C . LYS A 1 189 ? 29.058 6.834 10.638 1.00 85.19 189 LYS A C 1
ATOM 1528 O O . LYS A 1 189 ? 29.484 7.975 10.504 1.00 85.19 189 LYS A O 1
ATOM 1533 N N . GLU A 1 190 ? 29.123 5.919 9.674 1.00 85.69 190 GLU A N 1
ATOM 1534 C CA . GLU A 1 190 ? 29.795 6.109 8.387 1.00 85.69 190 GLU A CA 1
ATOM 1535 C C . GLU A 1 190 ? 28.887 5.650 7.232 1.00 85.69 190 GLU A C 1
ATOM 1537 O O . GLU A 1 190 ? 28.964 4.498 6.772 1.00 85.69 190 GLU A O 1
ATOM 1542 N N . PRO A 1 191 ? 28.017 6.544 6.728 1.00 85.19 191 PRO A N 1
ATOM 1543 C CA . PRO A 1 191 ? 27.144 6.235 5.605 1.00 85.19 191 PRO A CA 1
ATOM 1544 C C . PRO A 1 191 ? 27.958 6.023 4.320 1.00 85.19 191 PRO A C 1
ATOM 1546 O O . PRO A 1 191 ? 28.458 6.966 3.713 1.00 85.19 191 PRO A O 1
ATOM 1549 N N . SER A 1 192 ? 28.078 4.768 3.886 1.00 88.69 192 SER A N 1
ATOM 1550 C CA . SER A 1 192 ? 28.751 4.373 2.642 1.00 88.69 192 SER A CA 1
ATOM 1551 C C . SER A 1 192 ? 27.969 3.268 1.927 1.00 88.69 192 SER A C 1
ATOM 1553 O O . SER A 1 192 ? 27.228 2.502 2.555 1.00 88.69 192 SER A O 1
ATOM 1555 N N . VAL A 1 193 ? 28.123 3.173 0.604 1.00 87.94 193 VAL A N 1
ATOM 1556 C CA . VAL A 1 193 ? 27.518 2.112 -0.219 1.00 87.94 193 VAL A CA 1
ATOM 1557 C C . VAL A 1 193 ? 27.980 0.734 0.264 1.00 87.94 193 VAL A C 1
ATOM 1559 O O . VAL A 1 193 ? 27.145 -0.145 0.480 1.00 87.94 193 VAL A O 1
ATOM 1562 N N . ASP A 1 194 ? 29.271 0.572 0.559 1.00 90.50 194 ASP A N 1
ATOM 1563 C CA . ASP A 1 194 ? 29.835 -0.696 1.038 1.00 90.50 194 ASP A CA 1
ATOM 1564 C C . ASP A 1 194 ? 29.296 -1.093 2.418 1.00 90.50 194 ASP A C 1
ATOM 1566 O O . ASP A 1 194 ? 28.958 -2.257 2.659 1.00 90.50 194 ASP A O 1
ATOM 1570 N N . ASN A 1 195 ? 29.148 -0.123 3.326 1.00 86.19 195 ASN A N 1
ATOM 1571 C CA . ASN A 1 195 ? 28.576 -0.359 4.655 1.00 86.19 195 ASN A CA 1
ATOM 1572 C C . ASN A 1 195 ? 27.097 -0.767 4.557 1.00 86.19 195 ASN A C 1
ATOM 1574 O O . ASN A 1 195 ? 26.661 -1.697 5.241 1.00 86.19 195 ASN A O 1
ATOM 1578 N N . ASN A 1 196 ? 26.342 -0.156 3.641 1.00 82.62 196 ASN A N 1
ATOM 1579 C CA . ASN A 1 196 ? 24.959 -0.538 3.361 1.00 82.62 196 ASN A CA 1
ATOM 1580 C C . ASN A 1 196 ? 24.845 -1.944 2.752 1.00 82.62 196 ASN A C 1
ATOM 1582 O O . ASN A 1 196 ? 23.959 -2.710 3.144 1.00 82.62 196 ASN A O 1
ATOM 1586 N N . ILE A 1 197 ? 25.741 -2.318 1.832 1.00 87.06 197 ILE A N 1
ATOM 1587 C CA . ILE A 1 197 ? 25.804 -3.679 1.274 1.00 87.06 197 ILE A CA 1
ATOM 1588 C C . ILE A 1 197 ? 26.075 -4.694 2.395 1.00 87.06 197 ILE A C 1
ATOM 1590 O O . ILE A 1 197 ? 25.369 -5.701 2.499 1.00 87.06 197 ILE A O 1
ATOM 1594 N N . ARG A 1 198 ? 27.028 -4.404 3.292 1.00 91.44 198 ARG A N 1
ATOM 1595 C CA . ARG A 1 198 ? 27.349 -5.253 4.454 1.00 91.44 198 ARG A CA 1
ATOM 1596 C C . ARG A 1 198 ? 26.169 -5.404 5.418 1.00 91.44 198 ARG A C 1
ATOM 1598 O O . ARG A 1 198 ? 25.889 -6.524 5.853 1.00 91.44 198 ARG A O 1
ATOM 1605 N N . LEU A 1 199 ? 25.453 -4.320 5.730 1.00 87.75 199 LEU A N 1
ATOM 1606 C CA . LEU A 1 199 ? 24.245 -4.368 6.563 1.00 87.75 199 LEU A CA 1
ATOM 1607 C C . LEU A 1 199 ? 23.154 -5.229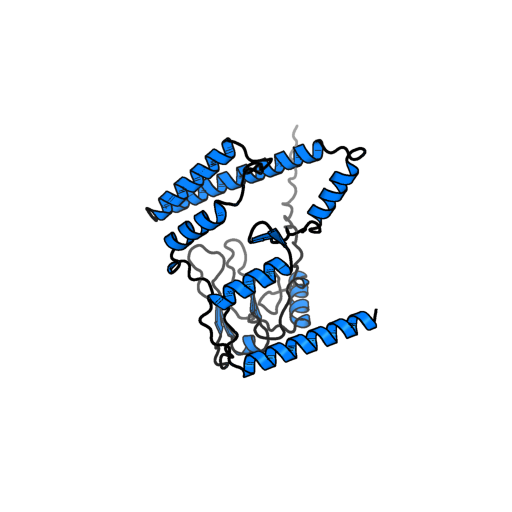 5.914 1.00 87.75 199 LEU A C 1
ATOM 1609 O O . LEU A 1 199 ? 22.570 -6.087 6.582 1.00 87.75 199 LEU A O 1
ATOM 1613 N N . LYS A 1 200 ? 22.904 -5.048 4.610 1.00 87.56 200 LYS A N 1
ATOM 1614 C CA . LYS A 1 200 ? 21.927 -5.850 3.857 1.00 87.56 200 LYS A CA 1
ATOM 1615 C C . LYS A 1 200 ? 22.293 -7.336 3.867 1.00 87.56 200 LYS A C 1
ATOM 1617 O O . LYS A 1 200 ? 21.430 -8.160 4.166 1.00 87.56 200 LYS A O 1
ATOM 1622 N N . ALA A 1 201 ? 23.561 -7.676 3.624 1.00 91.75 201 ALA A N 1
ATOM 1623 C CA . ALA A 1 201 ? 24.045 -9.056 3.636 1.00 91.75 201 ALA A CA 1
ATOM 1624 C C . ALA A 1 201 ? 23.871 -9.724 5.014 1.00 91.75 201 ALA A C 1
ATOM 1626 O O . ALA A 1 201 ? 23.293 -10.810 5.112 1.00 91.75 201 ALA A O 1
ATOM 1627 N N . LYS A 1 202 ? 24.289 -9.050 6.095 1.00 92.12 202 LYS A N 1
ATOM 1628 C CA . LYS A 1 202 ? 24.121 -9.551 7.471 1.00 92.12 202 LYS A CA 1
ATOM 1629 C C . LYS A 1 202 ? 22.650 -9.692 7.863 1.00 92.12 202 LYS A C 1
ATOM 1631 O O . LYS A 1 202 ? 22.261 -10.699 8.450 1.00 92.12 202 LYS A O 1
ATOM 1636 N N . THR A 1 203 ? 21.814 -8.729 7.476 1.00 88.31 203 THR A N 1
ATOM 1637 C CA . THR A 1 203 ? 20.364 -8.778 7.722 1.00 88.31 203 THR A CA 1
ATOM 1638 C C . THR A 1 203 ? 19.713 -9.954 6.994 1.00 88.31 203 THR A C 1
ATOM 1640 O O . THR A 1 203 ? 18.878 -10.648 7.575 1.00 88.31 203 THR A O 1
ATOM 1643 N N . ALA A 1 204 ? 20.094 -10.208 5.738 1.00 84.56 204 ALA A N 1
ATOM 1644 C CA . ALA A 1 204 ? 19.592 -11.343 4.967 1.00 84.56 204 ALA A CA 1
ATOM 1645 C C . ALA A 1 204 ? 19.972 -12.684 5.618 1.00 84.56 204 ALA A C 1
ATOM 1647 O O . ALA A 1 204 ? 19.114 -13.559 5.755 1.00 84.56 204 ALA A O 1
ATOM 1648 N N . ARG A 1 205 ? 21.220 -12.814 6.093 1.00 92.56 205 ARG A N 1
ATOM 1649 C CA . ARG A 1 205 ? 21.690 -13.990 6.843 1.00 92.56 205 ARG A CA 1
ATOM 1650 C C . ARG A 1 205 ? 20.876 -14.206 8.121 1.00 92.56 205 ARG A C 1
ATOM 1652 O O . ARG A 1 205 ? 20.325 -15.286 8.303 1.00 92.56 205 ARG A O 1
ATOM 1659 N N . PHE A 1 206 ? 20.724 -13.174 8.953 1.00 91.62 206 PHE A N 1
ATOM 1660 C CA . PHE A 1 206 ? 19.927 -13.256 10.183 1.00 91.62 206 PHE A CA 1
ATOM 1661 C C . PHE A 1 206 ? 18.474 -13.671 9.907 1.00 91.62 206 PHE A C 1
ATOM 1663 O O . PHE A 1 206 ? 17.946 -14.562 10.569 1.00 91.62 206 PHE A O 1
ATOM 1670 N N . LYS A 1 207 ? 17.831 -13.078 8.891 1.00 86.25 207 LYS A N 1
ATOM 1671 C CA . LYS A 1 207 ? 16.458 -13.440 8.503 1.00 86.25 207 LYS A CA 1
ATOM 1672 C C . LYS A 1 207 ? 16.346 -14.897 8.062 1.00 86.25 207 LYS A C 1
ATOM 1674 O O . LYS A 1 207 ? 15.379 -15.563 8.428 1.00 86.25 207 LYS A O 1
ATOM 1679 N N . ARG A 1 208 ? 17.310 -15.394 7.280 1.00 88.81 208 ARG A N 1
ATOM 1680 C CA . ARG A 1 208 ? 17.334 -16.791 6.830 1.00 88.81 208 ARG A CA 1
ATOM 1681 C C . ARG A 1 208 ? 17.397 -17.744 8.021 1.00 88.81 208 ARG A C 1
ATOM 1683 O O . ARG A 1 208 ? 16.533 -18.611 8.122 1.00 88.81 208 ARG A O 1
ATOM 1690 N N . GLU A 1 209 ? 18.358 -17.550 8.919 1.00 91.81 209 GLU A N 1
ATOM 1691 C CA . GLU A 1 209 ? 18.537 -18.431 10.080 1.00 91.81 209 GLU A CA 1
ATOM 1692 C C . GLU A 1 209 ? 17.366 -18.342 11.058 1.00 91.81 209 GLU A C 1
ATOM 1694 O O . GLU A 1 209 ? 16.858 -19.366 11.510 1.00 91.81 209 GLU A O 1
ATOM 1699 N N . SER A 1 210 ? 16.853 -17.135 11.309 1.00 85.94 210 SER A N 1
ATOM 1700 C CA . SER A 1 210 ? 15.671 -16.933 12.152 1.00 85.94 210 SER A CA 1
ATOM 1701 C C . SER A 1 210 ? 14.456 -17.684 11.598 1.00 85.94 210 SER A C 1
ATOM 1703 O O . SER A 1 210 ? 13.810 -18.445 12.317 1.00 85.94 210 SER A O 1
ATOM 1705 N N . ASN A 1 211 ? 14.194 -17.578 10.291 1.00 84.94 211 ASN A N 1
ATOM 1706 C CA . ASN A 1 211 ? 13.098 -18.307 9.650 1.00 84.94 211 ASN A CA 1
ATOM 1707 C C . ASN A 1 211 ? 13.286 -19.830 9.718 1.00 84.94 211 ASN A C 1
ATOM 1709 O O . ASN A 1 211 ? 12.313 -20.562 9.905 1.00 84.94 211 ASN A O 1
ATOM 1713 N N . THR A 1 212 ? 14.515 -20.325 9.565 1.00 88.69 212 THR A N 1
ATOM 1714 C CA . THR A 1 212 ? 14.825 -21.754 9.722 1.00 88.69 212 THR A CA 1
ATOM 1715 C C . THR A 1 212 ? 14.566 -22.220 11.155 1.00 88.69 212 THR A C 1
ATOM 1717 O O . THR A 1 212 ? 13.886 -23.225 11.359 1.00 88.69 212 THR A O 1
ATOM 1720 N N . ALA A 1 213 ? 15.019 -21.463 12.155 1.00 88.19 213 ALA A N 1
ATOM 1721 C CA . ALA A 1 213 ? 14.812 -21.786 13.563 1.00 88.19 213 ALA A CA 1
ATOM 1722 C C . ALA A 1 213 ? 13.327 -21.771 13.956 1.00 88.19 213 ALA A C 1
ATOM 1724 O O . ALA A 1 213 ? 12.863 -22.681 14.647 1.00 88.19 213 ALA A O 1
ATOM 1725 N N . VAL A 1 214 ? 12.560 -20.791 13.464 1.00 83.19 214 VAL A N 1
ATOM 1726 C CA . VAL A 1 214 ? 11.100 -20.733 13.642 1.00 83.19 214 VAL A CA 1
ATOM 1727 C C . VAL A 1 214 ? 10.440 -21.994 13.079 1.00 83.19 214 VAL A C 1
ATOM 1729 O O . VAL A 1 214 ? 9.653 -22.633 13.781 1.00 83.19 214 VAL A O 1
ATOM 1732 N N . ARG A 1 215 ? 10.790 -22.401 11.848 1.00 84.50 215 ARG A N 1
ATOM 1733 C CA . ARG A 1 215 ? 10.249 -23.624 11.225 1.00 84.50 215 ARG A CA 1
ATOM 1734 C C . ARG A 1 215 ? 10.611 -24.877 12.013 1.00 84.50 215 ARG A C 1
ATOM 1736 O O . ARG A 1 215 ? 9.734 -25.691 12.283 1.00 84.50 215 ARG A O 1
ATOM 1743 N N . ASN A 1 216 ? 11.866 -25.018 12.428 1.00 87.19 216 ASN A N 1
ATOM 1744 C CA . ASN A 1 216 ? 12.320 -26.179 13.195 1.00 87.19 216 ASN A CA 1
ATOM 1745 C C . ASN A 1 216 ? 11.627 -26.265 14.561 1.00 87.19 216 ASN A C 1
ATOM 1747 O O . ASN A 1 216 ? 11.195 -27.342 14.973 1.00 87.19 216 ASN A O 1
ATOM 1751 N N . SER A 1 217 ? 11.459 -25.130 15.244 1.00 84.81 217 SER A N 1
ATOM 1752 C CA . SER A 1 217 ? 10.720 -25.056 16.507 1.00 84.81 217 SER A CA 1
ATOM 1753 C C . SER A 1 217 ? 9.249 -25.439 16.321 1.00 84.81 217 SER A C 1
ATOM 1755 O O . SER A 1 217 ? 8.704 -26.208 17.114 1.00 84.81 217 SER A O 1
ATOM 1757 N N . TRP A 1 218 ? 8.621 -24.988 15.231 1.00 80.62 218 TRP A N 1
ATOM 1758 C CA . TRP A 1 218 ? 7.259 -25.379 14.875 1.00 80.62 218 TRP A CA 1
ATOM 1759 C C . TRP A 1 218 ? 7.130 -26.873 14.551 1.00 80.62 218 TRP A C 1
ATOM 1761 O O . TRP A 1 218 ? 6.229 -27.534 15.070 1.00 80.62 218 TRP A O 1
ATOM 1771 N N . HIS A 1 219 ? 8.052 -27.434 13.765 1.00 83.94 219 HIS A N 1
ATOM 1772 C CA . HIS A 1 219 ? 8.095 -28.870 13.475 1.00 83.94 219 HIS A CA 1
ATOM 1773 C C . HIS A 1 219 ? 8.263 -29.700 14.746 1.00 83.94 219 HIS A C 1
ATOM 1775 O O . HIS A 1 219 ? 7.516 -30.648 14.968 1.00 83.94 219 HIS A O 1
ATOM 1781 N N . LYS A 1 220 ? 9.181 -29.310 15.635 1.00 85.44 220 LYS A N 1
ATOM 1782 C CA . LYS A 1 220 ? 9.370 -29.987 16.922 1.00 85.44 220 LYS A CA 1
ATOM 1783 C C . LYS A 1 220 ? 8.117 -29.901 17.792 1.00 85.44 220 LYS A C 1
ATOM 1785 O O . LYS A 1 220 ? 7.716 -30.895 18.388 1.00 85.44 220 LYS A O 1
ATOM 1790 N N . LYS A 1 221 ? 7.477 -28.729 17.842 1.00 80.88 221 LYS A N 1
ATOM 1791 C CA . LYS A 1 221 ? 6.246 -28.519 18.608 1.00 80.88 221 LYS A CA 1
ATOM 1792 C C . LYS A 1 221 ? 5.099 -29.376 18.078 1.00 80.88 221 LYS A C 1
ATOM 1794 O O . LYS A 1 221 ? 4.413 -29.999 18.874 1.00 80.88 221 LYS A O 1
ATOM 1799 N N . THR A 1 222 ? 4.903 -29.423 16.763 1.00 79.12 222 THR A N 1
ATOM 1800 C CA . THR A 1 222 ? 3.842 -30.225 16.132 1.00 79.12 222 THR A CA 1
ATOM 1801 C C . THR A 1 222 ? 4.100 -31.725 16.249 1.00 79.12 222 THR A C 1
ATOM 1803 O O . THR A 1 222 ? 3.172 -32.456 16.569 1.00 79.12 222 THR A O 1
ATOM 1806 N N . ALA A 1 223 ? 5.351 -32.175 16.120 1.00 82.19 223 ALA A N 1
ATOM 1807 C CA . ALA A 1 223 ? 5.732 -33.572 16.343 1.00 82.19 223 ALA A CA 1
ATOM 1808 C C . ALA A 1 223 ? 5.515 -34.040 17.796 1.00 82.19 223 ALA A C 1
ATOM 1810 O O . ALA A 1 223 ? 5.319 -35.225 18.042 1.00 82.19 223 ALA A O 1
ATOM 1811 N N . GLN A 1 224 ? 5.551 -33.119 18.764 1.00 78.75 224 GLN A N 1
ATOM 1812 C CA . GLN A 1 224 ? 5.312 -33.409 20.181 1.00 78.75 224 GLN A CA 1
ATOM 1813 C C . GLN A 1 224 ? 3.830 -33.345 20.588 1.00 78.75 224 GLN A C 1
ATOM 1815 O O . GLN A 1 224 ? 3.508 -33.712 21.717 1.00 78.75 224 GLN A O 1
ATOM 1820 N N . LEU A 1 225 ? 2.929 -32.865 19.722 1.00 77.19 225 LEU A N 1
ATOM 1821 C CA . LEU A 1 225 ? 1.504 -32.775 20.044 1.00 77.19 225 LEU A CA 1
ATOM 1822 C C . LEU A 1 225 ? 0.835 -34.140 19.871 1.00 77.19 225 LEU A C 1
ATOM 1824 O O . LEU A 1 225 ? 0.758 -34.667 18.764 1.00 77.19 225 LEU A O 1
ATOM 1828 N N . ASN A 1 226 ? 0.297 -34.686 20.962 1.00 74.19 226 ASN A N 1
ATOM 1829 C CA . ASN A 1 226 ? -0.518 -35.894 20.909 1.00 74.19 226 ASN A CA 1
ATOM 1830 C C . ASN A 1 226 ? -2.002 -35.509 20.790 1.00 74.19 226 ASN A C 1
ATOM 1832 O O . ASN A 1 226 ? -2.593 -34.985 21.736 1.00 74.19 226 ASN A O 1
ATOM 1836 N N . LEU A 1 227 ? -2.607 -35.788 19.632 1.00 67.62 227 LEU A N 1
ATOM 1837 C CA . LEU A 1 227 ? -3.994 -35.424 19.309 1.00 67.62 227 LEU A CA 1
ATOM 1838 C C . LEU A 1 227 ? -5.033 -36.035 20.267 1.00 67.62 227 LEU A C 1
ATOM 1840 O O . LEU A 1 227 ? -6.081 -35.430 20.480 1.00 67.62 227 LEU A O 1
ATOM 1844 N N . GLU A 1 228 ? -4.731 -37.175 20.889 1.00 64.12 228 GLU A N 1
ATOM 1845 C CA . GLU A 1 228 ? -5.648 -37.879 21.795 1.00 64.12 228 GLU A CA 1
ATOM 1846 C C . GLU A 1 228 ? -5.604 -37.328 23.227 1.00 64.12 228 GLU A C 1
ATOM 1848 O O . GLU A 1 228 ? -6.606 -37.360 23.940 1.00 64.12 228 GLU A O 1
ATOM 1853 N N . LYS A 1 229 ? -4.455 -36.791 23.662 1.00 69.62 229 LYS A N 1
ATOM 1854 C CA . LYS A 1 229 ? -4.248 -36.312 25.044 1.00 69.62 229 LYS A CA 1
ATOM 1855 C C . LYS A 1 229 ? -4.257 -34.786 25.182 1.00 69.62 229 LYS A C 1
ATOM 1857 O O . LYS A 1 229 ? -4.550 -34.274 26.260 1.00 69.62 229 LYS A O 1
ATOM 1862 N N . ASP A 1 230 ? -3.973 -34.041 24.111 1.00 71.81 230 ASP A N 1
ATOM 1863 C CA . ASP A 1 230 ? -3.766 -32.585 24.141 1.00 71.81 230 ASP A CA 1
ATOM 1864 C C . ASP A 1 230 ? -4.904 -31.764 23.496 1.00 71.81 230 ASP A C 1
ATOM 1866 O O . ASP A 1 230 ? -4.687 -30.627 23.062 1.00 71.81 230 ASP A O 1
ATOM 1870 N N . GLY A 1 231 ? -6.140 -32.277 23.480 1.00 73.75 231 GLY A N 1
ATOM 1871 C CA . GLY A 1 231 ? -7.287 -31.635 22.815 1.00 73.75 231 GLY A CA 1
ATOM 1872 C C . GLY A 1 231 ? -7.480 -30.148 23.160 1.00 73.75 231 GLY A C 1
ATOM 1873 O O . GLY A 1 231 ? -7.640 -29.315 22.271 1.00 73.75 231 GLY A O 1
ATOM 1874 N N . GLN A 1 232 ? -7.363 -29.750 24.434 1.00 76.19 232 GLN A N 1
ATOM 1875 C CA . GLN A 1 232 ? -7.468 -28.331 24.820 1.00 76.19 232 GLN A CA 1
ATOM 1876 C C . GLN A 1 232 ? -6.317 -27.451 24.305 1.00 76.19 232 GLN A C 1
ATOM 1878 O O . GLN A 1 232 ? -6.511 -26.250 24.085 1.00 76.19 232 GLN A O 1
ATOM 1883 N N . LYS A 1 233 ? -5.101 -27.999 24.172 1.00 73.69 233 LYS A N 1
ATOM 1884 C CA . LYS A 1 233 ? -3.954 -27.265 23.612 1.00 73.69 233 LYS A CA 1
ATOM 1885 C C . LYS A 1 233 ? -4.123 -27.113 22.102 1.00 73.69 233 LYS A C 1
ATOM 1887 O O . LYS A 1 233 ? -3.855 -26.029 21.590 1.00 73.69 233 LYS A O 1
ATOM 1892 N N . LEU A 1 234 ? -4.635 -28.148 21.434 1.00 73.94 234 LEU A N 1
ATOM 1893 C CA . LEU A 1 234 ? -4.975 -28.126 20.013 1.00 73.94 234 LEU A CA 1
ATOM 1894 C C . LEU A 1 234 ? -6.052 -27.078 19.720 1.00 73.94 234 LEU A C 1
ATOM 1896 O O . LEU A 1 234 ? -5.842 -26.200 18.893 1.00 73.94 234 LEU A O 1
ATOM 1900 N N . TRP A 1 235 ? -7.150 -27.078 20.478 1.00 76.25 235 TRP A N 1
ATOM 1901 C CA . TRP A 1 235 ? -8.216 -26.084 20.326 1.00 76.25 235 TRP A CA 1
ATOM 1902 C C . TRP A 1 235 ? -7.735 -24.649 20.561 1.00 76.25 235 TRP A C 1
ATOM 1904 O O . TRP A 1 235 ? -8.158 -23.725 19.873 1.00 76.25 235 TRP A O 1
ATOM 1914 N N . ARG A 1 236 ? -6.816 -24.430 21.511 1.00 75.62 236 ARG A N 1
ATOM 1915 C CA . ARG A 1 236 ? -6.174 -23.116 21.686 1.00 75.62 236 ARG A CA 1
ATOM 1916 C C . ARG A 1 236 ? -5.290 -22.735 20.500 1.00 75.62 236 ARG A C 1
ATOM 1918 O O . ARG A 1 236 ? -5.293 -21.571 20.115 1.00 75.62 236 ARG A O 1
ATOM 1925 N N . LEU A 1 237 ? -4.556 -23.693 19.942 1.00 72.88 237 LEU A N 1
ATOM 1926 C CA . LEU A 1 237 ? -3.697 -23.479 18.783 1.00 72.88 237 LEU A CA 1
ATOM 1927 C C . LEU A 1 237 ? -4.508 -23.145 17.527 1.00 72.88 237 LEU A C 1
ATOM 1929 O O . LEU A 1 237 ? -4.194 -22.164 16.866 1.00 72.88 237 LEU A O 1
ATOM 1933 N N . VAL A 1 238 ? -5.575 -23.898 17.249 1.00 76.19 238 VAL A N 1
ATOM 1934 C CA . VAL A 1 238 ? -6.486 -23.669 16.115 1.00 76.19 238 VAL A CA 1
ATOM 1935 C C . VAL A 1 238 ? -7.097 -22.272 16.184 1.00 76.19 238 VAL A C 1
ATOM 1937 O O . VAL A 1 238 ? -6.993 -21.513 15.228 1.00 76.19 238 VAL A O 1
ATOM 1940 N N . ARG A 1 239 ? -7.616 -21.869 17.351 1.00 76.00 239 ARG A N 1
ATOM 1941 C CA . ARG A 1 239 ? -8.133 -20.504 17.543 1.00 76.00 239 ARG A CA 1
ATOM 1942 C C . ARG A 1 239 ? -7.071 -19.427 17.328 1.00 76.00 239 ARG A C 1
ATOM 1944 O O . ARG A 1 239 ? -7.372 -18.360 16.814 1.00 76.00 239 ARG A O 1
ATOM 1951 N N . SER A 1 240 ? -5.825 -19.683 17.723 1.00 74.00 240 SER A N 1
ATOM 1952 C CA . SER A 1 240 ? -4.724 -18.746 17.478 1.00 74.00 240 SER A CA 1
ATOM 1953 C C . SER A 1 240 ? -4.376 -18.639 15.992 1.00 74.00 240 SER A C 1
ATOM 1955 O O . SER A 1 240 ? -4.184 -17.527 15.508 1.00 74.00 240 SER A O 1
ATOM 1957 N N . LEU A 1 241 ? -4.355 -19.759 15.263 1.00 69.69 241 LEU A N 1
ATOM 1958 C CA . LEU A 1 241 ? -4.120 -19.786 13.815 1.00 69.69 241 LEU A CA 1
ATOM 1959 C C . LEU A 1 241 ? -5.246 -19.102 13.028 1.00 69.69 241 LEU A C 1
ATOM 1961 O O . LEU A 1 241 ? -4.964 -18.418 12.051 1.00 69.69 241 LEU A O 1
ATOM 1965 N N . ASN A 1 242 ? -6.489 -19.207 13.501 1.00 76.06 242 ASN A N 1
ATOM 1966 C CA . ASN A 1 242 ? -7.645 -18.504 12.937 1.00 76.06 242 ASN A CA 1
ATOM 1967 C C . ASN A 1 242 ? -7.702 -17.009 13.313 1.00 76.06 242 ASN A C 1
ATOM 1969 O O . ASN A 1 242 ? -8.653 -16.322 12.953 1.00 76.06 242 ASN A O 1
ATOM 1973 N N . GLY A 1 243 ? -6.734 -16.490 14.080 1.00 62.47 243 GLY A N 1
ATOM 1974 C CA . GLY A 1 243 ? -6.737 -15.094 14.535 1.00 62.47 243 GLY A CA 1
ATOM 1975 C C . GLY A 1 243 ? -7.764 -14.782 15.633 1.00 62.47 243 GLY A C 1
ATOM 1976 O O . GLY A 1 243 ? -7.913 -13.630 16.033 1.00 62.47 243 GLY A O 1
ATOM 1977 N N . GLU A 1 244 ? -8.434 -15.794 16.186 1.00 70.12 244 GLU A N 1
ATOM 1978 C CA . GLU A 1 244 ? -9.436 -15.651 17.248 1.00 70.12 244 GLU A CA 1
ATOM 1979 C C . GLU A 1 244 ? -8.796 -15.425 18.633 1.00 70.12 244 GLU A C 1
ATOM 1981 O O . GLU A 1 244 ? -9.476 -15.073 19.600 1.00 70.12 244 GLU A O 1
ATOM 1986 N N . SER A 1 245 ? -7.475 -15.615 18.773 1.00 59.44 245 SER A N 1
ATOM 1987 C CA . SER A 1 245 ? -6.766 -15.473 20.055 1.00 59.44 245 SER A CA 1
ATOM 1988 C C . SER A 1 245 ? -6.273 -14.049 20.344 1.00 59.44 245 SER A C 1
ATOM 1990 O O . SER A 1 245 ? -5.143 -13.860 20.789 1.00 59.44 245 SER A O 1
ATOM 1992 N N . ASN A 1 246 ? -7.117 -13.037 20.162 1.00 54.62 246 ASN A N 1
ATOM 1993 C CA . ASN A 1 246 ? -6.825 -11.680 20.628 1.00 54.62 246 ASN A CA 1
ATOM 1994 C C . ASN A 1 246 ? -7.517 -11.408 21.968 1.00 54.62 246 ASN A C 1
ATOM 1996 O O . ASN A 1 246 ? -8.441 -10.604 22.069 1.00 54.62 246 ASN A O 1
ATOM 2000 N N . ARG A 1 247 ? -7.048 -12.054 23.044 1.00 56.53 247 ARG A N 1
ATOM 2001 C CA . ARG A 1 247 ? -7.270 -11.491 24.384 1.00 56.53 247 ARG A CA 1
ATOM 2002 C C . ARG A 1 247 ? -6.196 -10.439 24.620 1.00 56.53 247 ARG A C 1
ATOM 2004 O O . ARG A 1 247 ? -5.122 -10.759 25.116 1.00 56.53 247 ARG A O 1
ATOM 2011 N N . LEU A 1 248 ? -6.487 -9.195 24.244 1.00 52.88 248 LEU A N 1
ATOM 2012 C CA . LEU A 1 248 ? -5.700 -8.051 24.699 1.00 52.88 248 LEU A CA 1
ATOM 2013 C C . LEU A 1 248 ? -5.659 -8.082 26.231 1.00 52.88 248 LEU A C 1
ATOM 2015 O O . LEU A 1 248 ? -6.706 -8.164 26.882 1.00 52.88 248 LEU A O 1
ATOM 2019 N N . SER A 1 249 ? -4.460 -8.043 26.807 1.00 53.50 249 SER A N 1
ATOM 2020 C CA . SER A 1 249 ? -4.304 -7.875 28.249 1.00 53.50 249 SER A CA 1
ATOM 2021 C C . SER A 1 249 ? -5.005 -6.577 28.666 1.00 53.50 249 SER A C 1
ATOM 2023 O O . SER A 1 249 ? -4.747 -5.537 28.053 1.00 53.50 249 SER A O 1
ATOM 2025 N N . PRO A 1 250 ? -5.907 -6.595 29.665 1.00 56.28 250 PRO A N 1
ATOM 2026 C CA . PRO A 1 250 ? -6.552 -5.375 30.128 1.00 56.28 250 PRO A CA 1
ATOM 2027 C C . PRO A 1 250 ? -5.490 -4.386 30.612 1.00 56.28 250 PRO A C 1
ATOM 2029 O O . PRO A 1 250 ? -4.635 -4.755 31.414 1.00 56.28 250 PRO A O 1
ATOM 2032 N N . ILE A 1 251 ? -5.558 -3.135 30.154 1.00 57.38 251 ILE A N 1
ATOM 2033 C CA . ILE A 1 251 ? -4.728 -2.055 30.699 1.00 57.38 251 ILE A CA 1
ATOM 2034 C C . ILE A 1 251 ? -5.038 -1.948 32.199 1.00 57.38 251 ILE A C 1
ATOM 2036 O O . ILE A 1 251 ? -6.201 -1.752 32.578 1.00 57.38 251 ILE A O 1
ATOM 2040 N N . ALA A 1 252 ? -4.006 -2.124 33.025 1.00 65.94 252 ALA A N 1
ATOM 2041 C CA . ALA A 1 252 ? -4.060 -2.054 34.478 1.00 65.94 252 ALA A CA 1
ATOM 2042 C C . ALA A 1 252 ? -3.179 -0.895 34.968 1.00 65.94 252 ALA A C 1
ATOM 2044 O O . ALA A 1 252 ? -2.055 -0.738 34.494 1.00 65.94 252 ALA A O 1
ATOM 2045 N N . LEU A 1 253 ? -3.699 -0.078 35.884 1.00 65.62 253 LEU A N 1
ATOM 2046 C CA . LEU A 1 253 ? -3.002 1.058 36.495 1.00 65.62 253 LEU A CA 1
ATOM 2047 C C . LEU A 1 253 ? -3.049 0.912 38.013 1.00 65.62 253 LEU A C 1
ATOM 2049 O O . LEU A 1 253 ? -4.106 0.600 38.551 1.00 65.62 253 LEU A O 1
ATOM 2053 N N . GLU A 1 254 ? -1.937 1.148 38.702 1.00 65.75 254 GLU A N 1
ATOM 2054 C CA . GLU A 1 254 ? -1.893 1.150 40.168 1.00 65.75 254 GLU A CA 1
ATOM 2055 C C . GLU A 1 254 ? -1.974 2.577 40.721 1.00 65.75 254 GLU A C 1
ATOM 2057 O O . GLU A 1 254 ? -1.135 3.420 40.407 1.00 65.75 254 GLU A O 1
ATOM 2062 N N . GLU A 1 255 ? -2.973 2.830 41.568 1.00 66.94 255 GLU A N 1
ATOM 2063 C CA . GLU A 1 255 ? -3.174 4.084 42.303 1.00 66.94 255 GLU A CA 1
ATOM 2064 C C . GLU A 1 255 ? -3.340 3.751 43.794 1.00 66.94 255 GLU A C 1
ATOM 2066 O O . GLU A 1 255 ? -4.215 2.963 44.146 1.00 66.94 255 GLU A O 1
ATOM 2071 N N . GLU A 1 256 ? -2.482 4.306 44.660 1.00 61.19 256 GLU A N 1
ATOM 2072 C CA . GLU A 1 256 ? -2.578 4.215 46.134 1.00 61.19 256 GLU A CA 1
ATOM 2073 C C . GLU A 1 256 ? -2.963 2.812 46.669 1.00 61.19 256 GLU A C 1
ATOM 2075 O O . GLU A 1 256 ? -3.916 2.649 47.430 1.00 61.19 256 GLU A O 1
ATOM 2080 N N . ASN A 1 257 ? -2.215 1.778 46.257 1.00 69.00 257 ASN A N 1
ATOM 2081 C CA . ASN A 1 257 ? -2.422 0.357 46.598 1.00 69.00 257 ASN A CA 1
ATOM 2082 C C . ASN A 1 257 ? -3.676 -0.319 45.998 1.00 69.00 257 ASN A C 1
ATOM 2084 O O . ASN A 1 257 ? -4.088 -1.381 46.470 1.00 69.00 257 ASN A O 1
ATOM 2088 N N . LYS A 1 258 ? -4.279 0.235 44.939 1.00 71.19 258 LYS A N 1
ATOM 2089 C CA . LYS A 1 258 ? -5.364 -0.410 44.179 1.00 71.19 258 LYS A CA 1
ATOM 2090 C C . LYS A 1 258 ? -5.030 -0.529 42.696 1.00 71.19 258 LYS A C 1
ATOM 2092 O O . LYS A 1 258 ? -4.585 0.425 42.068 1.00 71.19 258 LYS A O 1
ATOM 2097 N N . VAL A 1 259 ? -5.329 -1.697 42.123 1.00 76.88 259 VAL A N 1
ATOM 2098 C CA . VAL A 1 259 ? -5.209 -1.960 40.682 1.00 76.88 259 VAL A CA 1
ATOM 2099 C C . VAL A 1 259 ? -6.527 -1.605 39.987 1.00 76.88 259 VAL A C 1
ATOM 2101 O O . VAL A 1 259 ? -7.542 -2.282 40.152 1.00 76.88 259 VAL A O 1
ATOM 2104 N N . LEU A 1 260 ? -6.512 -0.546 39.186 1.00 75.62 260 LEU A N 1
ATOM 2105 C CA . LEU A 1 260 ? -7.605 -0.111 38.323 1.00 75.62 260 LEU A CA 1
ATOM 2106 C C . LEU A 1 260 ? -7.496 -0.814 36.970 1.00 75.62 260 LEU A C 1
ATOM 2108 O O . LEU A 1 260 ? -6.428 -0.830 36.366 1.00 75.62 260 LEU A O 1
ATOM 2112 N N . THR A 1 261 ? -8.598 -1.350 36.442 1.00 76.06 261 THR A N 1
ATOM 2113 C CA . THR A 1 261 ? -8.608 -1.987 35.111 1.00 76.06 261 THR A CA 1
ATOM 2114 C C . THR A 1 261 ? -9.753 -1.480 34.238 1.00 76.06 261 THR A C 1
ATOM 2116 O O . THR A 1 261 ? -10.731 -0.893 34.717 1.00 76.06 261 THR A O 1
ATOM 2119 N N . LYS A 1 262 ? -9.648 -1.712 32.923 1.00 76.44 262 LYS A N 1
ATOM 2120 C CA . LYS A 1 262 ? -10.712 -1.428 31.942 1.00 76.44 262 LYS A CA 1
ATOM 2121 C C . LYS A 1 262 ? -11.158 0.047 31.996 1.00 76.44 262 LYS A C 1
ATOM 2123 O O . LYS A 1 262 ? -10.345 0.956 31.857 1.00 76.44 262 LYS A O 1
ATOM 2128 N N . ARG A 1 263 ? -12.456 0.299 32.208 1.00 75.25 263 ARG A N 1
ATOM 2129 C CA . ARG A 1 263 ? -13.061 1.639 32.240 1.00 75.25 263 ARG A CA 1
ATOM 2130 C C . ARG A 1 263 ? -12.492 2.521 33.351 1.00 75.25 263 ARG A C 1
ATOM 2132 O O . ARG A 1 263 ? -12.378 3.726 33.160 1.00 75.25 263 ARG A O 1
ATOM 2139 N N . GLN A 1 264 ? -12.132 1.935 34.492 1.00 76.00 264 GLN A N 1
ATOM 2140 C CA . GLN A 1 264 ? -11.577 2.690 35.615 1.00 76.00 264 GLN A CA 1
ATOM 2141 C C . GLN A 1 264 ? -10.182 3.225 35.278 1.00 76.00 264 GLN A C 1
ATOM 2143 O O . GLN A 1 264 ? -9.923 4.405 35.495 1.00 76.00 264 GLN A O 1
ATOM 2148 N N . ALA A 1 265 ? -9.339 2.399 34.650 1.00 75.75 265 ALA A N 1
ATOM 2149 C CA . ALA A 1 265 ? -8.026 2.821 34.166 1.00 75.75 265 ALA A CA 1
ATOM 2150 C C . ALA A 1 265 ? -8.135 3.923 33.093 1.00 75.75 265 ALA A C 1
ATOM 2152 O O . ALA A 1 265 ? -7.441 4.935 33.164 1.00 75.75 265 ALA A O 1
ATOM 2153 N N . ALA A 1 266 ? -9.063 3.775 32.140 1.00 72.38 266 ALA A N 1
ATOM 2154 C CA . ALA A 1 266 ? -9.301 4.783 31.104 1.00 72.38 266 ALA A CA 1
ATOM 2155 C C . ALA A 1 266 ? -9.762 6.132 31.688 1.00 72.38 266 ALA A C 1
ATOM 2157 O O . ALA A 1 266 ? -9.235 7.180 31.322 1.00 72.38 266 ALA A O 1
ATOM 2158 N N . ASN A 1 267 ? -10.706 6.111 32.633 1.00 78.75 267 ASN A N 1
ATOM 2159 C CA . ASN A 1 267 ? -11.182 7.324 33.300 1.00 78.75 267 ASN A CA 1
ATOM 2160 C C . ASN A 1 267 ? -10.072 8.011 34.108 1.00 78.75 267 ASN A C 1
ATOM 2162 O O . ASN A 1 267 ? -9.989 9.239 34.106 1.00 78.75 267 ASN A O 1
ATOM 2166 N N . HIS A 1 268 ? -9.225 7.229 34.785 1.00 79.69 268 HIS A N 1
ATOM 2167 C CA . HIS A 1 268 ? -8.106 7.757 35.560 1.00 79.69 268 HIS A CA 1
ATOM 2168 C C . HIS A 1 268 ? -7.088 8.469 34.650 1.00 79.69 268 HIS A C 1
ATOM 2170 O O . HIS A 1 268 ? -6.711 9.608 34.926 1.00 79.69 268 HIS A O 1
ATOM 2176 N N . LEU A 1 269 ? -6.740 7.867 33.504 1.00 73.56 269 LEU A N 1
ATOM 2177 C CA . LEU A 1 269 ? -5.884 8.508 32.496 1.00 73.56 269 LEU A CA 1
ATOM 2178 C C . LEU A 1 269 ? -6.473 9.831 32.002 1.00 73.56 269 LEU A C 1
ATOM 2180 O O . LEU A 1 269 ? -5.781 10.845 32.002 1.00 73.56 269 LEU A O 1
ATOM 2184 N N . VAL A 1 270 ? -7.755 9.847 31.622 1.00 78.31 270 VAL A N 1
ATOM 2185 C CA . VAL A 1 270 ? -8.427 11.069 31.141 1.00 78.31 270 VAL A CA 1
ATOM 2186 C C . VAL A 1 270 ? -8.407 12.168 32.204 1.00 78.31 270 VAL A C 1
ATOM 2188 O O . VAL A 1 270 ? -8.140 13.326 31.882 1.00 78.31 270 VAL A O 1
ATOM 2191 N N . LYS A 1 271 ? -8.636 11.816 33.475 1.00 76.06 271 LYS A N 1
ATOM 2192 C CA . LYS A 1 271 ? -8.586 12.769 34.588 1.00 76.06 271 LYS A CA 1
ATOM 2193 C C . LYS A 1 271 ? -7.191 13.380 34.734 1.00 76.06 271 LYS A C 1
ATOM 2195 O O . LYS A 1 271 ? -7.093 14.602 34.813 1.00 76.06 271 LYS A O 1
ATOM 2200 N N . GLN A 1 272 ? -6.130 12.574 34.698 1.00 77.50 272 GLN A N 1
ATOM 2201 C CA . GLN A 1 272 ? -4.764 13.100 34.751 1.00 77.50 272 GLN A CA 1
ATOM 2202 C C . GLN A 1 272 ? -4.444 13.976 33.540 1.00 77.50 272 GLN A C 1
ATOM 2204 O O . GLN A 1 272 ? -3.978 15.096 33.717 1.00 77.50 272 GLN A O 1
ATOM 2209 N N . PHE A 1 273 ? -4.773 13.538 32.321 1.00 72.69 273 PHE A N 1
ATOM 2210 C CA . PHE A 1 273 ? -4.552 14.343 31.116 1.00 72.69 273 PHE A CA 1
ATOM 2211 C C . PHE A 1 273 ? -5.287 15.685 31.156 1.00 72.69 273 PHE A C 1
ATOM 2213 O O . PHE A 1 273 ? -4.729 16.684 30.712 1.00 72.69 273 PHE A O 1
ATOM 2220 N N . SER A 1 274 ? -6.493 15.738 31.732 1.00 75.75 274 SER A N 1
ATOM 2221 C CA . SER A 1 274 ? -7.231 16.997 31.890 1.00 75.75 274 SER A CA 1
ATOM 2222 C C . SER A 1 274 ? -6.532 18.000 32.813 1.00 75.75 274 SER A C 1
ATOM 2224 O O . SER A 1 274 ? -6.657 19.198 32.597 1.00 75.75 274 SER A O 1
ATOM 2226 N N . GLN A 1 275 ? -5.771 17.527 33.806 1.00 74.38 275 GLN A N 1
ATOM 2227 C CA . GLN A 1 275 ? -5.042 18.388 34.744 1.00 74.38 275 GLN A CA 1
ATOM 2228 C C . GLN A 1 275 ? -3.775 18.994 34.133 1.00 74.38 275 GLN A C 1
ATOM 2230 O O . GLN A 1 275 ? -3.328 20.040 34.587 1.00 74.38 275 GLN A O 1
ATOM 2235 N N . VAL A 1 276 ? -3.192 18.336 33.127 1.00 73.19 276 VAL A N 1
ATOM 2236 C CA . VAL A 1 276 ? -1.952 18.776 32.455 1.00 73.19 276 VAL A CA 1
ATOM 2237 C C . VAL A 1 276 ? -2.205 19.409 31.086 1.00 73.19 276 VAL A C 1
ATOM 2239 O O . VAL A 1 276 ? -1.256 19.784 30.402 1.00 73.19 276 VAL A O 1
ATOM 2242 N N . SER A 1 277 ? -3.460 19.476 30.643 1.00 71.06 277 SER A N 1
ATOM 2243 C CA . SER A 1 277 ? -3.809 20.028 29.339 1.00 71.06 277 SER A CA 1
ATOM 2244 C C . SER A 1 277 ? -4.085 21.526 29.441 1.00 71.06 277 SER A C 1
ATOM 2246 O O . SER A 1 277 ? -5.052 21.933 30.076 1.00 71.06 277 SER A O 1
ATOM 2248 N N . ASP A 1 278 ? -3.301 22.329 28.721 1.00 67.06 278 ASP A N 1
ATOM 2249 C CA . ASP A 1 278 ? -3.522 23.777 28.556 1.00 67.06 278 ASP A CA 1
ATOM 2250 C C . ASP A 1 278 ? -4.591 24.103 27.487 1.00 67.06 278 ASP A C 1
ATOM 2252 O O . ASP A 1 278 ? -4.697 25.229 27.001 1.00 67.06 278 ASP A O 1
ATOM 2256 N N . ILE A 1 279 ? -5.379 23.108 27.059 1.00 68.81 279 ILE A N 1
ATOM 2257 C CA . ILE A 1 279 ? -6.368 23.276 25.991 1.00 68.81 279 ILE A CA 1
ATOM 2258 C C . ILE A 1 279 ? -7.685 23.772 26.592 1.00 68.81 279 ILE A C 1
ATOM 2260 O O . ILE A 1 279 ? -8.475 23.009 27.154 1.00 68.81 279 ILE A O 1
ATOM 2264 N N . THR A 1 280 ? -7.970 25.059 26.403 1.00 71.94 280 THR A N 1
ATOM 2265 C CA . THR A 1 280 ? -9.267 25.648 26.751 1.00 71.94 280 THR A CA 1
ATOM 2266 C C . THR A 1 280 ? -10.338 25.184 25.765 1.00 71.94 280 THR A C 1
ATOM 2268 O O . THR A 1 280 ? -10.496 25.728 24.674 1.00 71.94 280 THR A O 1
ATOM 2271 N N . VAL A 1 281 ? -11.105 24.162 26.146 1.00 71.50 281 VAL A N 1
ATOM 2272 C CA . VAL A 1 281 ? -12.270 23.715 25.366 1.00 71.50 281 VAL A CA 1
ATOM 2273 C C . VAL A 1 281 ? -13.414 24.716 25.542 1.00 71.50 281 VAL A C 1
ATOM 2275 O O . VAL A 1 281 ? -13.890 24.906 26.664 1.00 71.50 281 VAL A O 1
ATOM 2278 N N . CYS A 1 282 ? -13.877 25.326 24.446 1.00 75.56 282 CYS A N 1
ATOM 2279 C CA . CYS A 1 282 ? -14.987 26.279 24.474 1.00 75.56 282 CYS A CA 1
ATOM 2280 C C . CYS A 1 282 ? -16.306 25.617 24.924 1.00 75.56 282 CYS A C 1
ATOM 2282 O O . CYS A 1 282 ? -16.539 24.422 24.710 1.00 75.56 282 CYS A O 1
ATOM 2284 N N . ASN A 1 283 ? -17.196 26.401 25.539 1.00 76.62 283 ASN A N 1
ATOM 2285 C CA . ASN A 1 283 ? -18.464 25.893 26.081 1.00 76.62 283 ASN A CA 1
ATOM 2286 C C . ASN A 1 283 ? -19.379 25.294 25.001 1.00 76.62 283 ASN A C 1
ATOM 2288 O O . ASN A 1 283 ? -20.064 24.308 25.272 1.00 76.62 283 ASN A O 1
ATOM 2292 N N . GLN A 1 284 ? -19.328 25.826 23.776 1.00 82.25 284 GLN A N 1
ATOM 2293 C CA . GLN A 1 284 ? -20.084 25.308 22.636 1.00 82.25 284 GLN A CA 1
ATOM 2294 C C . GLN A 1 284 ? -19.703 23.854 22.326 1.00 82.25 284 GLN A C 1
ATOM 2296 O O . GLN A 1 284 ? -20.565 22.977 22.289 1.00 82.25 284 GLN A O 1
ATOM 2301 N N . ARG A 1 285 ? -18.398 23.562 22.240 1.00 78.62 285 ARG A N 1
ATOM 2302 C CA . ARG A 1 285 ? -17.908 22.206 21.965 1.00 78.62 285 ARG A CA 1
ATOM 2303 C C . ARG A 1 285 ? -18.262 21.220 23.079 1.00 78.62 285 ARG A C 1
ATOM 2305 O O . ARG A 1 285 ? -18.552 20.059 22.807 1.00 78.62 285 ARG A O 1
ATOM 2312 N N . ARG A 1 286 ? -18.275 21.666 24.341 1.00 76.00 286 ARG A N 1
ATOM 2313 C CA . ARG A 1 286 ? -18.725 20.827 25.470 1.00 76.00 286 ARG A CA 1
ATOM 2314 C C . ARG A 1 286 ? -20.198 20.443 25.332 1.00 76.00 286 ARG A C 1
ATOM 2316 O O . ARG A 1 286 ? -20.555 19.303 25.627 1.00 76.00 286 ARG A O 1
ATOM 2323 N N . HIS A 1 287 ? -21.036 21.377 24.883 1.00 77.00 287 HIS A N 1
ATOM 2324 C CA . HIS A 1 287 ? -22.458 21.128 24.673 1.00 77.00 287 HIS A CA 1
ATOM 2325 C C . HIS A 1 287 ? -22.701 20.132 23.531 1.00 77.00 287 HIS A C 1
ATOM 2327 O O . HIS A 1 287 ? -23.435 19.165 23.728 1.00 77.00 287 HIS A O 1
ATOM 2333 N N . GLU A 1 288 ? -22.023 20.310 22.394 1.00 84.06 288 GLU A N 1
ATOM 2334 C CA . GLU A 1 288 ? -22.073 19.382 21.252 1.00 84.06 288 GLU A CA 1
ATOM 2335 C C . GLU A 1 288 ? -21.688 17.956 21.663 1.00 84.06 288 GLU A C 1
ATOM 2337 O O . GLU A 1 288 ? -22.451 17.017 21.453 1.00 84.06 288 GLU A O 1
ATOM 2342 N N . VAL A 1 289 ? -20.558 17.791 22.361 1.00 79.31 289 VAL A N 1
ATOM 2343 C CA . VAL A 1 289 ? -20.100 16.471 22.828 1.00 79.31 289 VAL A CA 1
ATOM 2344 C C . VAL A 1 289 ? -21.112 15.831 23.787 1.00 79.31 289 VAL A C 1
ATOM 2346 O O . VAL A 1 289 ? -21.347 14.623 23.740 1.00 79.31 289 VAL A O 1
ATOM 2349 N N . HIS A 1 290 ? -21.753 16.616 24.658 1.00 79.06 290 HIS A N 1
ATOM 2350 C CA . HIS A 1 290 ? -22.812 16.105 25.531 1.00 79.06 290 HIS A CA 1
ATOM 2351 C C . HIS A 1 290 ? -24.051 15.640 24.752 1.00 79.06 290 HIS A C 1
ATOM 2353 O O . HIS A 1 290 ? -24.658 14.637 25.145 1.00 79.06 290 HIS A O 1
ATOM 2359 N N . GLN A 1 291 ? -24.426 16.334 23.675 1.00 83.06 291 GLN A N 1
ATOM 2360 C CA . GLN A 1 291 ? -25.517 15.913 22.795 1.00 83.06 291 GLN A CA 1
ATOM 2361 C C . GLN A 1 291 ? -25.157 14.618 22.051 1.00 83.06 291 GLN A C 1
ATOM 2363 O O . GLN A 1 291 ? -25.899 13.641 22.168 1.00 83.06 291 GLN A O 1
ATOM 2368 N N . GLU A 1 292 ? -23.972 14.544 21.436 1.00 85.50 292 GLU A N 1
ATOM 2369 C CA . GLU A 1 292 ? -23.476 13.344 20.740 1.00 85.50 292 GLU A CA 1
ATOM 2370 C C . GLU A 1 292 ? -23.462 12.104 21.659 1.00 85.50 292 GLU A C 1
ATOM 2372 O O . GLU A 1 292 ? -23.851 10.998 21.268 1.00 85.50 292 GLU A O 1
ATOM 2377 N N . ILE A 1 293 ? -23.043 12.266 22.923 1.00 81.38 293 ILE A N 1
ATOM 2378 C CA . ILE A 1 293 ? -23.042 11.174 23.910 1.00 81.38 293 ILE A CA 1
ATOM 2379 C C . ILE A 1 293 ? -24.472 10.722 24.244 1.00 81.38 293 ILE A C 1
ATOM 2381 O O . ILE A 1 293 ? -24.711 9.522 24.418 1.00 81.38 293 ILE A O 1
ATOM 2385 N N . ARG A 1 294 ? -25.423 11.657 24.370 1.00 81.44 294 ARG A N 1
ATOM 2386 C CA .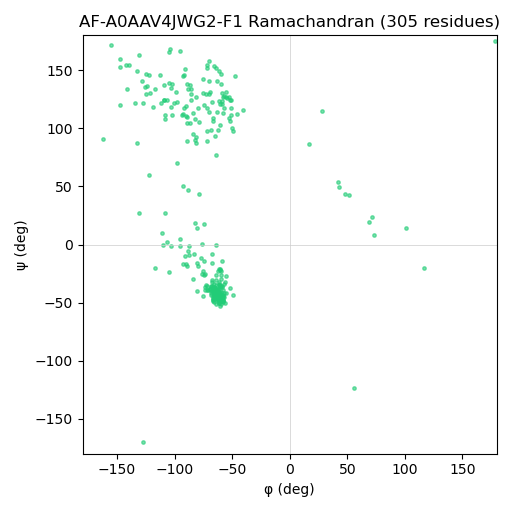 ARG A 1 294 ? -26.835 11.335 24.643 1.00 81.44 294 ARG A CA 1
ATOM 2387 C C . ARG A 1 294 ? -27.466 10.587 23.474 1.00 81.44 294 ARG A C 1
ATOM 2389 O O . ARG A 1 294 ? -28.145 9.589 23.710 1.00 81.44 294 ARG A O 1
ATOM 2396 N N . GLU A 1 295 ? -27.198 11.015 22.247 1.00 83.44 295 GLU A N 1
ATOM 2397 C CA . GLU A 1 295 ? -27.677 10.351 21.034 1.00 83.44 295 GLU A CA 1
ATOM 2398 C C . GLU A 1 295 ? -27.114 8.939 20.910 1.00 83.44 295 GLU A C 1
ATOM 2400 O O . GLU A 1 295 ? -27.884 7.992 20.768 1.00 83.44 295 GLU A O 1
ATOM 2405 N N . LYS A 1 296 ? -25.800 8.758 21.099 1.00 78.31 296 LYS A N 1
ATOM 2406 C CA . LYS A 1 296 ? -25.183 7.422 21.092 1.00 78.31 296 LYS A CA 1
ATOM 2407 C C . LYS A 1 296 ? -25.799 6.488 22.129 1.00 78.31 296 LYS A C 1
ATOM 2409 O O . LYS A 1 296 ? -26.061 5.330 21.812 1.00 78.31 296 LYS A O 1
ATOM 2414 N N . LYS A 1 297 ? -26.073 6.971 23.348 1.00 78.69 297 LYS A N 1
ATOM 2415 C CA . LYS A 1 297 ? -26.763 6.170 24.376 1.00 78.69 297 LYS A CA 1
ATOM 2416 C C . LYS A 1 297 ? -28.177 5.792 23.944 1.00 78.69 297 LYS A C 1
ATOM 2418 O O . LYS A 1 297 ? -28.562 4.639 24.104 1.00 78.69 297 LYS A O 1
ATOM 2423 N N . ARG A 1 298 ? -28.924 6.737 23.369 1.00 78.25 298 ARG A N 1
ATOM 2424 C CA . ARG A 1 298 ? -30.297 6.516 22.899 1.00 78.25 298 ARG A CA 1
ATOM 2425 C C . ARG A 1 298 ? -30.343 5.496 21.757 1.00 78.25 298 ARG A C 1
ATOM 2427 O O . ARG A 1 298 ? -31.156 4.578 21.801 1.00 78.25 298 ARG A O 1
ATOM 2434 N N . SER A 1 299 ? -29.426 5.596 20.798 1.00 72.44 299 SER A N 1
ATOM 2435 C CA . SER A 1 299 ? -29.284 4.634 19.699 1.00 72.44 299 SER A CA 1
ATOM 2436 C C . SER A 1 299 ? -28.903 3.239 20.199 1.00 72.44 299 SER A C 1
ATOM 2438 O O . SER A 1 299 ? -29.461 2.252 19.731 1.00 72.44 299 SER A O 1
ATOM 2440 N N . HIS A 1 300 ? -28.012 3.143 21.192 1.00 72.94 300 HIS A N 1
ATOM 2441 C CA . HIS A 1 300 ? -27.605 1.860 21.774 1.00 72.94 300 HIS A CA 1
ATOM 2442 C C . HIS A 1 300 ? -28.741 1.181 22.559 1.00 72.94 300 HIS A C 1
ATOM 2444 O O . HIS A 1 300 ? -28.948 -0.021 22.422 1.00 72.94 300 HIS A O 1
ATOM 2450 N N . SER A 1 301 ? -29.531 1.949 23.321 1.00 70.38 301 SER A N 1
ATOM 2451 C CA . SER A 1 301 ? -30.728 1.432 24.001 1.00 70.38 301 SER A CA 1
ATOM 2452 C C . SER A 1 301 ? -31.814 0.985 23.016 1.00 70.38 301 SER A C 1
ATOM 2454 O O . SER A 1 301 ? -32.448 -0.042 23.233 1.00 70.38 301 SER A O 1
ATOM 2456 N N . ASN A 1 302 ? -31.995 1.706 21.905 1.00 69.06 302 ASN A N 1
ATOM 2457 C CA . ASN A 1 302 ? -32.950 1.324 20.859 1.00 69.06 302 ASN A CA 1
ATOM 2458 C C . ASN A 1 302 ? -32.546 0.041 20.113 1.00 69.06 302 ASN A C 1
ATOM 2460 O O . ASN A 1 302 ? -33.420 -0.694 19.662 1.00 69.06 302 ASN A O 1
ATOM 2464 N N . LEU A 1 303 ? -31.244 -0.238 19.990 1.00 61.28 303 LEU A N 1
ATOM 2465 C CA . LEU A 1 303 ? -30.730 -1.485 19.416 1.00 61.28 303 LEU A CA 1
ATOM 2466 C C . LEU A 1 303 ? -30.950 -2.687 20.350 1.00 61.28 303 LEU A C 1
ATOM 2468 O O . LEU A 1 303 ? -31.280 -3.761 19.866 1.00 61.28 303 LEU A O 1
ATOM 2472 N N . GLN A 1 304 ? -30.843 -2.503 21.671 1.00 55.38 304 GLN A N 1
ATOM 2473 C CA . GLN A 1 304 ? -31.098 -3.567 22.658 1.00 55.38 304 GLN A CA 1
ATOM 2474 C C . GLN A 1 304 ? -32.584 -3.891 22.872 1.00 55.38 304 GLN A C 1
ATOM 2476 O O . GLN A 1 304 ? -32.901 -4.982 23.318 1.00 55.38 304 GLN A O 1
ATOM 2481 N N . MET A 1 305 ? -33.498 -2.966 22.565 1.00 55.88 305 MET A N 1
ATOM 2482 C CA . MET A 1 305 ? -34.951 -3.201 22.653 1.00 55.88 305 MET A CA 1
ATOM 2483 C C . MET A 1 305 ? -35.525 -3.907 21.411 1.00 55.88 305 MET A C 1
ATOM 2485 O O . MET A 1 305 ? -36.702 -4.256 21.400 1.00 55.88 305 MET A O 1
ATOM 2489 N N . LYS A 1 306 ? -34.723 -4.069 20.349 1.00 53.25 306 LYS A N 1
ATOM 2490 C CA . LYS A 1 306 ? -35.112 -4.712 19.081 1.00 53.25 306 LYS A CA 1
ATOM 2491 C C . LYS A 1 306 ? -34.507 -6.112 18.885 1.00 53.25 306 LYS A C 1
ATOM 2493 O O . LYS A 1 306 ? -34.741 -6.703 17.834 1.00 53.25 306 LYS A O 1
ATOM 2498 N N . SER A 1 307 ? -33.745 -6.620 19.856 1.00 44.25 307 SER A N 1
ATOM 2499 C CA . SER A 1 307 ? -33.224 -7.997 19.907 1.00 44.25 307 SER A CA 1
ATOM 2500 C C . SER A 1 307 ? -33.956 -8.804 20.966 1.00 44.25 307 SER A C 1
ATOM 2502 O O . SER A 1 307 ? -34.279 -9.974 20.690 1.00 44.25 307 SER A O 1
#

pLDDT: mean 75.51, std 15.4, range [28.53, 93.38]

Solvent-accessible surface area (backbone atoms only — not comparable to full-atom values): 18629 Å² total; per-residue (Å²): 140,79,94,84,83,84,78,79,77,84,73,79,79,75,70,81,80,73,78,82,67,67,89,74,62,88,75,64,92,57,84,35,76,48,74,47,77,67,77,40,30,28,52,74,45,52,34,97,55,70,40,77,56,19,53,53,50,51,51,49,30,60,77,68,60,42,37,74,62,55,52,45,84,54,71,61,34,29,53,44,96,88,58,74,65,38,47,37,66,48,40,37,16,17,63,74,40,43,78,34,46,48,71,45,73,46,75,68,49,96,88,52,52,52,32,51,74,48,74,49,69,63,70,82,59,80,75,71,82,66,82,73,74,86,74,84,60,71,87,75,53,62,59,72,61,48,51,56,51,50,50,66,68,44,72,76,55,81,68,83,68,69,76,83,80,50,92,51,73,44,72,68,55,50,52,38,50,49,53,31,49,55,32,46,55,44,29,73,75,49,81,44,72,67,38,48,52,50,29,51,53,40,44,51,52,39,52,52,54,51,54,50,32,47,49,52,40,49,52,54,51,58,76,67,58,49,78,88,81,38,51,72,60,49,56,52,48,52,37,44,76,72,63,68,64,72,77,73,77,72,60,70,41,82,54,99,94,41,82,31,48,56,69,55,28,53,53,50,51,53,54,54,50,60,75,74,50,91,72,83,77,54,71,67,60,54,50,52,53,54,49,55,53,51,50,54,50,52,53,52,53,56,54,65,75,75,111

Foldseek 3Di:
DDDDDDDDDDPPPPPPPDDDVLVVDDDDLADDKDKDQQVFDDLQQAHPDGDPSNVVVVVSCVVSVKDWQHHNPADQFFADPVDDGHNRITMIHNPNQSVQKHKHFADDDPPDRGTDIDIDGDCPPDPPVDPPPDDDDPVPDPVVVVVVVCCVVCVPVPPPPPPDPPVLDDPVLVVLVVLLVVLVVCCVVPVDPVSVVSNVVSVVVSVVSSVVSVVVSVVVVVVPDDVVPCVVVVVVVVCVVVVVPPPPDWDWDDDPNDIDTDPRVVVVVVVVCVVVDPDDDDPVVVVVVVVVVVVVVVVVVVVVVVD

Sequence (307 aa):
MLLGSGAPSPTQRVAANKQLSLNAIDIPDTGCLILGDFNSHSQSWGYDEMDHRGEEVENWQIDQNLQLLNDPEDQDTFYSRRWRTSTPDLGFATDDIAKCTARTVQDQLAGSDHRPIMLTVDLNMKRSLTYISPRWNYKKANWSKFASRSDILTTRININTRRNYIPYWSEELQALHEEVTKARDNVEKEPSVDNNIRLKAKTARFKRESNTAVRNSWHKKTAQLNLEKDGQKLWRLVRSLNGESNRLSPIALEEENKVLTKRQAANHLVKQFSQVSDITVCNQRRHEVHQEIREKKRSHSNLQMKS

Nearest PDB structures (foldseek):
  1wdu-assembly1_A  TM=8.875E-01  e=1.561E-05  Bombyx mori
  1wdu-assembly2_B  TM=8.968E-01  e=4.627E-05  Bombyx mori
  2ei9-assembly1_A  TM=7.769E-01  e=1.838E-03  Bombyx mori
  2v0s-assembly1_A  TM=8.225E-01  e=5.128E-03  Homo sapiens

Mean predicted aligned error: 21.55 Å

Radius of gyration: 29.49 Å; Cα contacts (8 Å, |Δi|>4): 248; chains: 1; bounding box: 65×77×76 Å

Organism: NCBI:txid1093978

Secondary structure (DSSP, 8-state):
------PPP--------PPP-GGG----SSS-EEEEE-----GGGT-SS--HHHHHHHHHHHHTTPEE---TTSPPSB--SSS--B--EEEEE-HHHHTTEEEEEPPPPTT-SBPPEEEEE---S-------PPPP-GGG--HHHHHHHHHHHHTTS---S-TT--TT--HHHHHHHHHHHHHHHHHHHS--HHHHHHHHHHHHHHHHHHHHHHHHHHHHHHHT--TTT-HHHHHHHHHHHTT----PPPPEEEETTEEEETHHHHHHHHHHHHHH------HHHHHHHHHHHHHHHHHHHHHHT--

InterPro domains:
  IPR005135 Endonuclease/exonuclease/phosphatase [PF14529] (30-118)
  IPR036691 Endonuclease/exonuclease/phosphatase superfamily [G3DSA:3.60.10.10] (9-122)
  IPR036691 Endonuclease/exonuclease/phosphatase superfamily [SSF56219] (28-124)
  IPR052560 RNA-directed DNA polymerase, mobile element [PTHR36688] (28-293)